Protein AF-A0AAW0FPK8-F1 (afdb_monomer_lite)

Organism: NCBI:txid2478898

Radius of gyration: 40.31 Å; chains: 1; bounding box: 94×62×117 Å

pLDDT: mean 70.52, std 19.62, range [36.19, 96.06]

Secondary structure (DSSP, 8-state):
-TTTTT--HHHHHHHHHHHHHHHHHHHHHHHHTT--SSSPPP--HHHHTTSPPPP--EEE-TTT--EEE-HHHHSPPGGGTGGGS----PPPHHHHHHHHHHHHHHHHHHHHHHHHHHHHHHHTT----------------TT-SS---TT---PPP-SS-PPP---PPPB-SSSTT-B----------------------TT-PPP-S----------------TTEEEEEETTTTEEEEEE-PPP-

Structure (mmCIF, N/CA/C/O backbone):
data_AF-A0AAW0FPK8-F1
#
_entry.id   AF-A0AAW0FPK8-F1
#
loop_
_atom_site.group_PDB
_atom_site.id
_atom_site.type_symbol
_atom_site.label_atom_id
_atom_site.label_alt_id
_atom_site.label_comp_id
_atom_site.label_asym_id
_atom_site.label_entity_id
_atom_site.label_seq_id
_atom_site.pdbx_PDB_ins_code
_atom_site.Cartn_x
_atom_site.Cartn_y
_atom_site.Cartn_z
_atom_site.occupancy
_atom_site.B_iso_or_equiv
_atom_site.auth_seq_id
_atom_site.auth_comp_id
_atom_site.auth_asym_id
_atom_site.auth_atom_id
_atom_site.pdbx_PDB_model_num
ATOM 1 N N . MET A 1 1 ? -8.618 2.271 -8.584 1.00 88.94 1 MET A N 1
ATOM 2 C CA . MET A 1 1 ? -7.368 2.885 -8.083 1.00 88.94 1 MET A CA 1
ATOM 3 C C . MET A 1 1 ? -6.174 2.641 -9.001 1.00 88.94 1 MET A C 1
ATOM 5 O O . MET A 1 1 ? -5.746 3.595 -9.629 1.00 88.94 1 MET A O 1
ATOM 9 N N . CYS A 1 2 ? -5.608 1.427 -9.098 1.00 93.12 2 CYS A N 1
ATOM 10 C CA . CYS A 1 2 ? -4.394 1.219 -9.913 1.00 93.12 2 CYS A CA 1
ATOM 11 C C . CYS A 1 2 ? -4.615 1.519 -11.400 1.00 93.12 2 CYS A C 1
ATOM 13 O O . CYS A 1 2 ? -3.784 2.191 -11.999 1.00 93.12 2 CYS A O 1
ATOM 15 N N . ASP A 1 3 ? -5.760 1.108 -11.950 1.00 94.44 3 ASP A N 1
ATOM 16 C CA . ASP A 1 3 ? -6.119 1.390 -13.346 1.00 94.44 3 ASP A CA 1
ATOM 17 C C . ASP A 1 3 ? -6.356 2.888 -13.595 1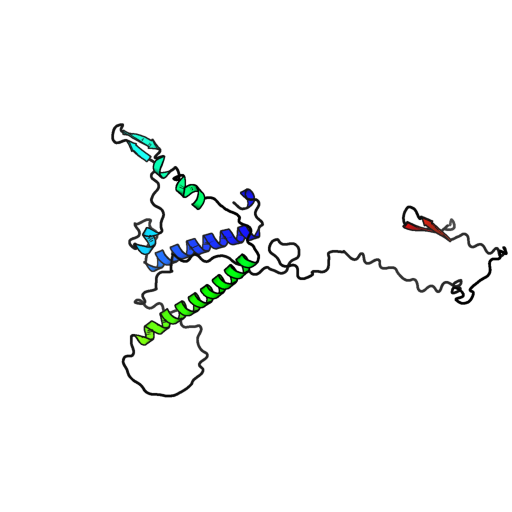.00 94.44 3 ASP A C 1
ATOM 19 O O . ASP A 1 3 ? -5.929 3.424 -14.611 1.00 94.44 3 ASP A O 1
ATOM 23 N N . GLU A 1 4 ? -6.979 3.583 -12.639 1.00 95.75 4 GLU A N 1
ATOM 24 C CA . GLU A 1 4 ? -7.287 5.022 -12.724 1.00 95.75 4 GLU A CA 1
ATOM 25 C C . GLU A 1 4 ? -6.029 5.900 -12.679 1.00 95.75 4 GLU A C 1
ATOM 27 O O . GLU A 1 4 ? -6.014 6.985 -13.249 1.00 95.75 4 GLU A O 1
ATOM 32 N N . MET A 1 5 ? -4.979 5.433 -11.997 1.00 93.69 5 MET A N 1
ATOM 33 C CA . MET A 1 5 ? -3.700 6.136 -11.834 1.00 93.69 5 MET A CA 1
ATOM 34 C C . MET A 1 5 ? -2.587 5.559 -12.730 1.00 93.69 5 MET A C 1
ATOM 36 O O . MET A 1 5 ? -1.430 5.951 -12.588 1.00 93.69 5 MET A O 1
ATOM 40 N N . ASN A 1 6 ? -2.917 4.603 -13.611 1.00 93.94 6 ASN A N 1
ATOM 41 C CA . ASN A 1 6 ? -1.984 3.884 -14.487 1.00 93.94 6 ASN A CA 1
ATOM 42 C C . ASN A 1 6 ? -0.760 3.301 -13.753 1.00 93.94 6 ASN A C 1
ATOM 44 O O . ASN A 1 6 ? 0.374 3.376 -14.231 1.00 93.94 6 ASN A O 1
ATOM 48 N N . LEU A 1 7 ? -0.987 2.715 -12.575 1.00 93.44 7 LEU A N 1
ATOM 49 C CA . LEU A 1 7 ? 0.078 2.152 -11.750 1.00 93.44 7 LEU A CA 1
ATOM 50 C C . LEU A 1 7 ? 0.442 0.722 -12.181 1.00 93.44 7 LEU A C 1
ATOM 52 O O . LEU A 1 7 ? -0.447 -0.064 -12.523 1.00 93.44 7 LEU A O 1
ATOM 56 N N . PRO A 1 8 ? 1.726 0.331 -12.088 1.00 93.31 8 PRO A N 1
ATOM 57 C CA . PRO A 1 8 ? 2.143 -1.050 -12.300 1.00 93.31 8 PRO A CA 1
ATOM 58 C C . PRO A 1 8 ? 1.476 -2.042 -11.333 1.00 93.31 8 PRO A C 1
ATOM 60 O O . PRO A 1 8 ? 1.101 -1.707 -10.206 1.00 93.31 8 PRO A O 1
ATOM 63 N N . GLY A 1 9 ? 1.395 -3.313 -11.741 1.00 90.06 9 GLY A N 1
ATOM 64 C CA . GLY A 1 9 ? 0.741 -4.378 -10.966 1.00 90.06 9 GLY A CA 1
ATOM 65 C C . GLY A 1 9 ? 1.315 -4.604 -9.558 1.00 90.06 9 GLY A C 1
ATOM 66 O O . GLY A 1 9 ? 0.597 -5.075 -8.673 1.00 90.06 9 GLY A O 1
ATOM 67 N N . GLU A 1 10 ? 2.568 -4.208 -9.307 1.00 91.75 10 GLU A N 1
ATOM 68 C CA . GLU A 1 10 ? 3.186 -4.274 -7.976 1.00 91.75 10 GLU A CA 1
ATOM 69 C C . GLU A 1 10 ? 2.374 -3.501 -6.922 1.00 91.75 10 GLU A C 1
ATOM 71 O O . GLU A 1 10 ? 2.131 -4.022 -5.826 1.00 91.75 10 GLU A O 1
ATOM 76 N N . PHE A 1 11 ? 1.846 -2.324 -7.288 1.00 93.75 11 PHE A N 1
ATOM 77 C CA . PHE A 1 11 ? 1.058 -1.463 -6.408 1.00 93.75 11 PHE A CA 1
ATOM 78 C C . PHE A 1 11 ? -0.267 -2.111 -6.025 1.00 93.75 11 PHE A C 1
ATOM 80 O O . PHE A 1 11 ? -0.694 -1.990 -4.882 1.00 93.75 11 PHE A O 1
ATOM 87 N N . THR A 1 12 ? -0.884 -2.873 -6.930 1.00 94.88 12 THR A N 1
ATOM 88 C CA . THR A 1 12 ? -2.137 -3.590 -6.644 1.00 94.88 12 THR A CA 1
ATOM 89 C C . THR A 1 12 ? -1.956 -4.546 -5.473 1.00 94.88 12 THR A C 1
ATOM 91 O O . THR A 1 12 ? -2.730 -4.532 -4.515 1.00 94.88 12 THR A O 1
ATOM 94 N N . THR A 1 13 ? -0.890 -5.348 -5.510 1.00 94.31 13 THR A N 1
ATOM 95 C CA . THR A 1 13 ? -0.607 -6.305 -4.433 1.00 94.31 13 THR A CA 1
ATOM 96 C C . THR A 1 13 ? -0.153 -5.617 -3.147 1.00 94.31 13 THR A C 1
ATOM 98 O O . THR A 1 13 ? -0.441 -6.115 -2.060 1.00 94.31 13 THR A O 1
ATOM 101 N N . ALA A 1 14 ? 0.559 -4.491 -3.243 1.00 93.31 14 ALA A N 1
ATOM 102 C CA . ALA A 1 14 ? 0.994 -3.713 -2.086 1.00 93.31 14 ALA A CA 1
ATOM 103 C C . ALA A 1 14 ? -0.192 -3.055 -1.369 1.00 93.31 14 ALA A C 1
ATOM 105 O O . ALA A 1 14 ? -0.386 -3.288 -0.180 1.00 93.31 14 ALA A O 1
ATOM 106 N N . ILE A 1 15 ? -1.043 -2.335 -2.104 1.00 94.56 15 ILE A N 1
ATOM 107 C CA . ILE A 1 15 ? -2.232 -1.656 -1.572 1.00 94.56 15 ILE A CA 1
ATOM 108 C C . ILE A 1 15 ? -3.196 -2.673 -0.952 1.00 94.56 15 ILE A C 1
ATOM 110 O O . ILE A 1 15 ? -3.641 -2.497 0.182 1.00 94.56 15 ILE A O 1
ATOM 114 N N . ALA A 1 16 ? -3.476 -3.778 -1.652 1.00 95.62 16 ALA A N 1
ATOM 115 C CA . ALA A 1 16 ? -4.351 -4.825 -1.130 1.00 95.62 16 ALA A CA 1
ATOM 116 C C . ALA A 1 16 ? -3.805 -5.452 0.164 1.00 95.62 16 ALA A C 1
ATOM 118 O O . ALA A 1 16 ? -4.579 -5.753 1.074 1.00 95.62 16 ALA A O 1
ATOM 119 N N . HIS A 1 17 ? -2.485 -5.643 0.258 1.00 94.81 17 HIS A N 1
ATOM 120 C CA . HIS A 1 17 ? -1.846 -6.137 1.474 1.00 94.81 17 HIS A CA 1
ATOM 121 C C . HIS A 1 17 ? -1.987 -5.139 2.629 1.00 94.81 17 HIS A C 1
ATOM 123 O O . HIS A 1 17 ? -2.474 -5.524 3.689 1.00 94.81 17 HIS A O 1
ATOM 129 N N . SER A 1 18 ? -1.664 -3.861 2.405 1.00 94.19 18 SER A N 1
ATOM 130 C CA . SER A 1 18 ? -1.757 -2.818 3.434 1.00 94.19 18 SER A CA 1
ATOM 131 C C . SER A 1 18 ? -3.177 -2.644 3.981 1.00 94.19 18 SER A C 1
ATOM 133 O O . SER A 1 18 ? -3.349 -2.516 5.190 1.00 94.19 18 SER A O 1
ATOM 135 N N . ILE A 1 19 ? -4.205 -2.702 3.125 1.00 94.62 19 ILE A N 1
ATOM 136 C CA . ILE A 1 19 ? -5.611 -2.624 3.563 1.00 94.62 19 ILE A CA 1
ATOM 137 C C . ILE A 1 19 ? -5.964 -3.808 4.472 1.00 94.62 19 ILE A C 1
ATOM 139 O O . ILE A 1 19 ? -6.569 -3.628 5.531 1.00 94.62 19 ILE A O 1
ATOM 143 N N . ARG A 1 20 ? -5.585 -5.029 4.073 1.00 95.06 20 ARG A N 1
ATOM 144 C CA . ARG A 1 20 ? -5.874 -6.243 4.852 1.00 95.06 20 ARG A CA 1
ATOM 145 C C . ARG A 1 20 ? -5.147 -6.238 6.190 1.00 95.06 20 ARG A C 1
ATOM 147 O O . ARG A 1 20 ? -5.754 -6.587 7.196 1.00 95.06 20 ARG A O 1
ATOM 154 N N . GLU A 1 21 ? -3.885 -5.822 6.202 1.00 92.94 21 GLU A N 1
ATOM 155 C CA . GLU A 1 21 ? -3.069 -5.752 7.412 1.00 92.94 21 GLU A CA 1
ATOM 156 C C . GLU A 1 21 ? -3.636 -4.742 8.418 1.00 92.94 21 GLU A C 1
ATOM 158 O O . GLU A 1 21 ? -3.864 -5.093 9.577 1.00 92.94 21 GLU A O 1
ATOM 163 N N . GLN A 1 22 ? -3.960 -3.524 7.969 1.00 92.12 22 GLN A N 1
ATOM 164 C CA . GLN A 1 22 ? -4.564 -2.501 8.827 1.00 92.12 22 GLN A CA 1
ATOM 165 C C . GLN A 1 22 ? -5.931 -2.945 9.362 1.00 92.12 22 GLN A C 1
ATOM 167 O O . GLN A 1 22 ? -6.190 -2.844 10.559 1.00 92.12 22 GLN A O 1
ATOM 172 N N . SER A 1 23 ? -6.791 -3.513 8.510 1.00 93.50 23 SER A N 1
ATOM 173 C CA . SER A 1 23 ? -8.089 -4.046 8.944 1.00 93.50 23 SER A CA 1
ATOM 174 C C . SER A 1 23 ? -7.934 -5.169 9.978 1.00 93.50 23 SER A C 1
ATOM 176 O O . SER A 1 23 ? -8.639 -5.194 10.989 1.00 93.50 23 SER A O 1
ATOM 178 N N . GLN A 1 24 ? -6.984 -6.084 9.769 1.00 92.31 24 GLN A N 1
ATOM 179 C CA . GLN A 1 24 ? -6.724 -7.184 10.694 1.00 92.31 24 GLN A CA 1
ATOM 180 C C . GLN A 1 24 ? -6.220 -6.695 12.059 1.00 92.31 24 GLN A C 1
ATOM 182 O O . GLN A 1 24 ? -6.569 -7.290 13.080 1.00 92.31 24 GLN A O 1
ATOM 187 N N . LEU A 1 25 ? -5.444 -5.608 12.094 1.00 90.44 25 LEU A N 1
ATOM 188 C CA . LEU A 1 25 ? -5.000 -4.945 13.324 1.00 90.44 25 LEU A CA 1
ATOM 189 C C . LEU A 1 25 ? -6.192 -4.497 14.183 1.00 90.44 25 LEU A C 1
ATOM 191 O O . LEU A 1 25 ? -6.256 -4.850 15.363 1.00 90.44 25 LEU A O 1
ATOM 195 N N . PHE A 1 26 ? -7.181 -3.830 13.579 1.00 91.38 26 PHE A N 1
ATOM 196 C CA . PHE A 1 26 ? -8.416 -3.434 14.266 1.00 91.38 26 PHE A CA 1
ATOM 197 C C . PHE A 1 26 ? -9.259 -4.638 14.699 1.00 91.38 26 PHE A C 1
ATOM 199 O O . PHE A 1 26 ? -9.710 -4.680 15.843 1.00 91.38 26 PHE A O 1
ATOM 206 N N . HIS A 1 27 ? -9.432 -5.652 13.842 1.00 92.38 27 HIS A N 1
ATOM 207 C CA . HIS A 1 27 ? -10.160 -6.871 14.220 1.00 92.38 27 HIS A CA 1
ATOM 208 C C . HIS A 1 27 ? -9.524 -7.572 15.422 1.00 92.38 27 HIS A C 1
ATOM 210 O O . HIS A 1 27 ? -10.226 -8.002 16.336 1.00 92.38 27 HIS A O 1
ATOM 216 N N . ARG A 1 28 ? -8.190 -7.661 15.450 1.00 90.00 28 ARG A N 1
ATOM 217 C CA . ARG A 1 28 ? -7.458 -8.246 16.573 1.00 90.00 28 ARG A CA 1
ATOM 218 C C . ARG A 1 28 ? -7.611 -7.408 17.840 1.00 90.00 28 ARG A C 1
ATOM 220 O O . ARG A 1 28 ? -7.821 -7.990 18.898 1.00 90.00 28 ARG A O 1
ATOM 227 N N . ALA A 1 29 ? -7.518 -6.081 17.747 1.00 89.75 29 ALA A N 1
ATOM 228 C CA . ALA A 1 29 ? -7.712 -5.194 18.894 1.00 89.75 29 ALA A CA 1
ATOM 229 C C . ALA A 1 29 ? -9.128 -5.330 19.484 1.00 89.75 29 ALA A C 1
ATOM 231 O O . ALA A 1 29 ? -9.270 -5.534 20.687 1.00 89.75 29 ALA A O 1
ATOM 232 N N . LEU A 1 30 ? -10.164 -5.330 18.637 1.00 90.81 30 LEU A N 1
ATOM 233 C CA . LEU A 1 30 ? -11.560 -5.534 19.048 1.00 90.81 30 LEU A CA 1
ATOM 234 C C . LEU A 1 30 ? -11.793 -6.916 19.672 1.00 90.81 30 LEU A C 1
ATOM 236 O O . LEU A 1 30 ? -12.470 -7.042 20.690 1.00 90.81 30 LEU A O 1
ATOM 240 N N . PHE A 1 31 ? -11.196 -7.959 19.099 1.00 90.69 31 PHE A N 1
ATOM 241 C CA . PHE A 1 31 ? -11.289 -9.304 19.658 1.00 90.69 31 PHE A CA 1
ATOM 242 C C . PHE A 1 31 ? -10.620 -9.404 21.039 1.00 90.69 31 PHE A C 1
ATOM 244 O O . PHE A 1 31 ? -11.156 -10.046 21.938 1.00 90.69 31 PHE A O 1
ATOM 251 N N . LEU A 1 32 ? -9.473 -8.743 21.233 1.00 88.06 32 LEU A N 1
ATOM 252 C CA . LEU A 1 32 ? -8.740 -8.758 22.504 1.00 88.06 32 LEU A CA 1
ATOM 253 C C . LEU A 1 32 ? -9.488 -8.060 23.645 1.00 88.06 32 LEU A C 1
ATOM 255 O O . LEU A 1 32 ? -9.377 -8.511 24.783 1.00 88.06 32 LEU A O 1
ATOM 259 N N . ILE A 1 33 ? -10.278 -7.021 23.353 1.00 88.88 33 ILE A N 1
ATOM 260 C CA . ILE A 1 33 ? -11.162 -6.390 24.351 1.00 88.88 33 ILE A CA 1
ATOM 261 C C . ILE A 1 33 ? -12.454 -7.188 24.602 1.00 88.88 33 ILE A C 1
ATOM 263 O O . ILE A 1 33 ? -13.248 -6.809 25.458 1.00 88.88 33 ILE A O 1
ATOM 267 N N . GLY A 1 34 ? -12.683 -8.283 23.867 1.00 88.50 34 GLY A N 1
ATOM 268 C CA . GLY A 1 34 ? -13.885 -9.109 23.990 1.00 88.50 34 GLY A CA 1
ATOM 269 C C . GLY A 1 34 ? -15.123 -8.527 23.304 1.00 88.50 34 GLY A C 1
ATOM 270 O O . GLY A 1 34 ? -16.240 -8.824 23.723 1.00 88.50 34 GLY A O 1
ATOM 271 N N . TYR A 1 35 ? -14.949 -7.699 22.269 1.00 91.81 35 TYR A N 1
ATOM 272 C CA . TYR A 1 35 ? -16.069 -7.163 21.495 1.00 91.81 35 TYR A CA 1
ATOM 273 C C . TYR A 1 35 ? -16.817 -8.286 20.755 1.00 91.81 35 TYR A C 1
ATOM 275 O O . TYR A 1 35 ? -16.202 -9.129 20.101 1.00 91.81 35 TYR A O 1
ATOM 283 N N . SER A 1 36 ? -18.149 -8.290 20.845 1.00 91.88 36 SER A N 1
ATOM 284 C CA . SER A 1 36 ? -19.044 -9.336 20.323 1.00 91.88 36 SER A CA 1
ATOM 285 C C . SER A 1 36 ? -19.346 -9.227 18.825 1.00 91.88 36 SER A C 1
ATOM 287 O O . SER A 1 36 ? -19.956 -10.141 18.275 1.00 91.88 36 SER A O 1
ATOM 289 N N . PHE A 1 37 ? -18.922 -8.147 18.156 1.00 92.69 37 PHE A N 1
ATOM 290 C CA . PHE A 1 37 ? -19.221 -7.873 16.739 1.00 92.69 37 PHE A CA 1
ATOM 291 C C . PHE A 1 37 ? -20.725 -7.803 16.416 1.00 92.69 37 PHE A C 1
ATOM 293 O O . PHE A 1 37 ? -21.151 -8.112 15.307 1.00 92.69 37 PHE A O 1
ATOM 300 N N . ASP A 1 38 ? -21.528 -7.358 17.380 1.00 93.69 38 ASP A N 1
ATOM 301 C CA . ASP A 1 38 ? -22.985 -7.189 17.279 1.00 93.69 38 ASP A CA 1
ATOM 302 C C . ASP A 1 38 ? -23.424 -5.775 16.856 1.00 93.69 38 ASP A C 1
ATOM 304 O O . ASP A 1 38 ? -24.615 -5.513 16.695 1.00 93.69 38 ASP A O 1
ATOM 308 N N . GLY A 1 39 ? -22.470 -4.858 16.675 1.00 89.75 39 GLY A N 1
ATOM 309 C CA . GLY A 1 39 ? -22.740 -3.452 16.373 1.00 89.75 39 GLY A CA 1
ATOM 310 C C . GLY A 1 39 ? -22.962 -2.580 17.613 1.00 89.75 39 GLY A C 1
ATOM 311 O O . GLY A 1 39 ? -23.287 -1.402 17.472 1.00 89.75 39 GLY A O 1
ATOM 312 N N . SE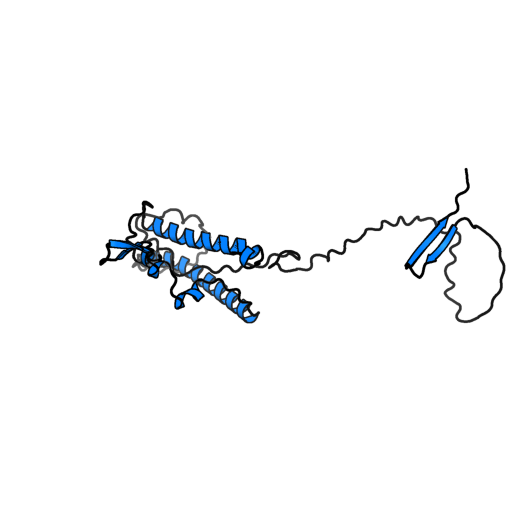R A 1 40 ? -22.767 -3.117 18.822 1.00 90.94 40 SER A N 1
ATOM 313 C CA . SER A 1 40 ? -22.776 -2.333 20.061 1.00 90.94 40 SER A CA 1
ATOM 314 C C . SER A 1 40 ? -21.657 -1.285 20.089 1.00 90.94 40 SER A C 1
ATOM 316 O O . SER A 1 40 ? -20.678 -1.348 19.339 1.00 90.94 40 SER A O 1
ATOM 318 N N . LEU A 1 41 ? -21.797 -0.292 20.968 1.00 89.19 41 LEU A N 1
ATOM 319 C CA . LEU A 1 41 ? -20.798 0.762 21.121 1.00 89.19 41 LEU A CA 1
ATOM 320 C C . LEU A 1 41 ? -19.481 0.195 21.668 1.00 89.19 41 LEU A C 1
ATOM 322 O O . LEU A 1 41 ? -19.454 -0.592 22.614 1.00 89.19 41 LEU A O 1
ATOM 326 N N . ILE A 1 42 ? -18.368 0.643 21.092 1.00 90.25 42 ILE A N 1
ATOM 327 C CA . ILE A 1 42 ? -17.027 0.288 21.566 1.00 90.25 42 ILE A CA 1
ATOM 328 C C . ILE A 1 42 ? -16.741 1.089 22.835 1.00 90.25 42 ILE A C 1
ATOM 330 O O . ILE A 1 42 ? -16.779 2.316 22.801 1.00 90.25 42 ILE A O 1
ATOM 334 N N . HIS A 1 43 ? -16.447 0.409 23.943 1.00 87.12 43 HIS A N 1
ATOM 335 C CA . HIS A 1 43 ? -16.218 1.028 25.257 1.00 87.12 43 HIS A CA 1
ATOM 336 C C . HIS A 1 43 ? -14.774 1.508 25.462 1.00 87.12 43 HIS A C 1
ATOM 338 O O . HIS A 1 43 ? -14.555 2.432 26.235 1.00 87.12 43 HIS A O 1
ATOM 344 N N . GLU A 1 44 ? -13.815 0.935 24.734 1.00 88.25 44 GLU A N 1
ATOM 345 C CA . GLU A 1 44 ? -12.403 1.308 24.826 1.00 88.25 44 GLU A CA 1
ATOM 346 C C . GLU A 1 44 ? -12.108 2.594 24.038 1.00 88.25 44 GLU A C 1
ATOM 348 O O . GLU A 1 44 ? -12.328 2.662 22.821 1.00 88.25 44 GLU A O 1
ATOM 353 N N . ASP A 1 45 ? -11.594 3.612 24.727 1.00 86.94 45 ASP A N 1
ATOM 354 C CA . ASP A 1 45 ? -11.366 4.947 24.161 1.00 86.94 45 ASP A CA 1
ATOM 355 C C . ASP A 1 45 ? -10.197 4.952 23.161 1.00 86.94 45 ASP A C 1
ATOM 357 O O . ASP A 1 45 ? -10.242 5.657 22.145 1.00 86.94 45 ASP A O 1
ATOM 361 N N . GLU A 1 46 ? -9.181 4.115 23.392 1.00 85.94 46 GLU A N 1
ATOM 362 C CA . GLU A 1 46 ? -7.999 3.983 22.525 1.00 85.94 46 GLU A CA 1
ATOM 363 C C . GLU A 1 46 ? -8.351 3.505 21.107 1.00 85.94 46 GLU A C 1
ATOM 365 O O . GLU A 1 46 ? -7.713 3.907 20.130 1.00 85.94 46 GLU A O 1
ATOM 370 N N . ILE A 1 47 ? -9.390 2.671 20.985 1.00 88.88 47 ILE A N 1
ATOM 371 C CA . ILE A 1 47 ? -9.892 2.172 19.699 1.00 88.88 47 ILE A CA 1
ATOM 372 C C . ILE A 1 47 ? -10.924 3.148 19.128 1.00 88.88 47 ILE A C 1
ATOM 374 O O . ILE A 1 47 ? -10.855 3.495 17.948 1.00 88.88 47 ILE A O 1
ATOM 378 N N . ARG A 1 48 ? -11.863 3.630 19.957 1.00 90.56 48 ARG A N 1
ATOM 379 C CA . ARG A 1 48 ? -12.951 4.517 19.512 1.00 90.56 48 ARG A CA 1
ATOM 380 C C . ARG A 1 48 ? -12.431 5.828 18.926 1.00 90.56 48 ARG A C 1
ATOM 382 O O . ARG A 1 48 ? -12.955 6.282 17.916 1.00 90.56 48 ARG A O 1
ATOM 389 N N . SER A 1 49 ? -11.391 6.410 19.522 1.00 90.50 49 SER A N 1
ATOM 390 C CA . SER A 1 49 ? -10.777 7.665 19.058 1.00 90.50 49 SER A CA 1
ATOM 391 C C . SER A 1 49 ? -10.145 7.577 17.663 1.00 90.50 49 SER A C 1
ATOM 393 O O . SER A 1 49 ? -9.945 8.606 17.022 1.00 90.50 49 SER A O 1
ATOM 395 N N . ARG A 1 50 ? -9.855 6.363 17.174 1.00 90.31 50 ARG A N 1
ATOM 396 C CA . ARG A 1 50 ? -9.286 6.111 15.838 1.00 90.31 50 ARG A CA 1
ATOM 397 C C . ARG A 1 50 ? -10.331 5.746 14.788 1.00 90.31 50 ARG A C 1
ATOM 399 O O . ARG A 1 50 ? -9.984 5.585 13.620 1.00 90.31 50 ARG A O 1
ATOM 406 N N . LEU A 1 51 ? -11.593 5.598 15.185 1.00 91.00 51 LEU A N 1
ATOM 407 C CA . LEU A 1 51 ? -12.692 5.387 14.255 1.00 91.00 51 LEU A CA 1
ATOM 408 C C . LEU A 1 51 ? -13.217 6.725 13.746 1.00 91.00 51 LEU A C 1
ATOM 410 O O . LEU A 1 51 ? -13.244 7.725 14.462 1.00 91.00 51 LEU A O 1
ATOM 414 N N . LEU A 1 52 ? -13.649 6.733 12.488 1.00 89.25 52 LEU A N 1
ATOM 415 C CA . LEU A 1 52 ? -14.232 7.923 11.890 1.00 89.25 52 LEU A CA 1
ATOM 416 C C . LEU A 1 52 ? -15.587 8.242 12.551 1.00 89.25 52 LEU A C 1
ATOM 418 O O . LEU A 1 52 ? -16.345 7.320 12.868 1.00 89.25 52 LEU A O 1
ATOM 422 N N . PRO A 1 53 ? -15.922 9.530 12.742 1.00 86.50 53 PRO A N 1
ATOM 423 C CA . PRO A 1 53 ? -17.242 9.934 13.214 1.00 86.50 53 PRO A CA 1
ATOM 424 C C . PRO A 1 53 ? -18.362 9.430 12.294 1.00 86.50 53 PRO A C 1
ATOM 426 O O . PRO A 1 53 ? -18.171 9.282 11.087 1.00 86.50 53 PRO A O 1
ATOM 429 N N . SER A 1 54 ? -19.557 9.218 12.855 1.00 83.19 54 SER A N 1
ATOM 430 C CA . SER A 1 54 ? -20.733 8.834 12.066 1.00 83.19 54 SER A CA 1
ATOM 431 C C . SER A 1 54 ? -21.080 9.913 11.043 1.00 83.19 54 SER A C 1
ATOM 433 O O . SER A 1 54 ? -21.238 11.082 11.399 1.00 83.19 54 SER A O 1
ATOM 435 N N . LEU A 1 55 ? -21.293 9.499 9.794 1.00 83.62 55 LEU A N 1
ATOM 436 C CA . LEU A 1 55 ? -21.895 10.350 8.773 1.00 83.62 55 LEU A CA 1
ATOM 437 C C . LEU A 1 55 ? -23.378 10.538 9.105 1.00 83.62 55 LEU A C 1
ATOM 439 O O . LEU A 1 55 ? -24.075 9.575 9.435 1.00 83.62 55 LEU A O 1
ATOM 443 N N . ARG A 1 56 ? -23.860 11.776 9.054 1.00 77.31 56 ARG A N 1
ATOM 444 C CA . ARG A 1 56 ? -25.281 12.098 9.183 1.00 77.31 56 ARG A CA 1
ATOM 445 C C . ARG A 1 56 ? -25.782 12.358 7.773 1.00 77.31 56 ARG A C 1
ATOM 447 O O . ARG A 1 56 ? -25.329 13.284 7.131 1.00 77.31 56 ARG A O 1
ATOM 454 N N . LEU A 1 57 ? -26.664 11.512 7.256 1.00 66.75 57 LEU A N 1
ATOM 455 C CA . LEU A 1 57 ? -27.185 11.692 5.894 1.00 66.75 57 LEU A CA 1
ATOM 456 C C . LEU A 1 57 ? -28.383 12.645 5.868 1.00 66.75 57 LEU A C 1
ATOM 458 O O . LEU A 1 57 ? -28.639 13.298 4.865 1.00 66.75 57 LEU A O 1
ATOM 462 N N . LEU A 1 58 ? -29.092 12.747 6.992 1.00 66.50 58 LEU A N 1
ATOM 463 C CA . LEU A 1 58 ? -30.313 13.521 7.131 1.00 66.50 58 LEU A CA 1
ATOM 464 C C . LEU A 1 58 ? -30.170 14.470 8.315 1.00 66.50 58 LEU A C 1
ATOM 466 O O . LEU A 1 58 ? -29.965 14.028 9.449 1.00 66.50 58 LEU A O 1
ATOM 470 N N . SER A 1 59 ? -30.317 15.766 8.058 1.00 63.62 59 SER A N 1
ATOM 471 C CA . SER A 1 59 ? -30.549 16.746 9.113 1.00 63.62 59 SER A CA 1
ATOM 472 C C . SER A 1 59 ? -32.046 17.049 9.163 1.00 63.62 59 SER A C 1
ATOM 474 O O . SER A 1 59 ? -32.680 17.320 8.141 1.00 63.62 59 SER A O 1
ATOM 476 N N . GLN A 1 60 ? -32.645 16.937 10.350 1.00 62.59 60 GLN A N 1
ATOM 477 C CA . GLN A 1 60 ? -33.967 17.509 10.574 1.00 62.59 60 GLN A CA 1
ATOM 478 C C . GLN A 1 60 ? -33.771 19.005 10.747 1.00 62.59 60 GLN A C 1
ATOM 480 O O . GLN A 1 60 ? -33.202 19.444 11.749 1.00 62.59 60 GLN A O 1
ATOM 485 N N . ASP A 1 61 ? -34.243 19.780 9.777 1.00 61.19 61 ASP A N 1
ATOM 486 C CA . ASP A 1 61 ? -34.367 21.210 9.978 1.00 61.19 61 ASP A CA 1
ATOM 487 C C . ASP A 1 61 ? -35.431 21.443 11.062 1.00 61.19 61 ASP A C 1
ATOM 489 O O . ASP A 1 61 ? -36.631 21.253 10.839 1.00 61.19 61 ASP A O 1
ATOM 493 N N . GLN A 1 62 ? -34.970 21.804 12.262 1.00 60.00 62 GLN A N 1
ATOM 494 C CA . GLN A 1 62 ? -35.782 21.997 13.472 1.00 60.00 62 GLN A CA 1
ATOM 495 C C . GLN A 1 62 ? -36.918 23.014 13.262 1.00 60.00 62 GLN A C 1
ATOM 497 O O . GLN A 1 62 ? -37.865 23.051 14.043 1.00 60.00 62 GLN A O 1
ATOM 502 N N . GLN A 1 63 ? -36.836 23.838 12.213 1.00 63.03 63 GLN A N 1
ATOM 503 C CA . GLN A 1 63 ? -37.787 24.908 11.915 1.00 63.03 63 GLN A CA 1
ATOM 504 C C . GLN A 1 63 ? -38.800 24.542 10.820 1.00 63.03 63 GLN A C 1
ATOM 506 O O . GLN A 1 63 ? -39.894 25.102 10.812 1.00 63.03 63 GLN A O 1
ATOM 511 N N . SER A 1 64 ? -38.484 23.606 9.917 1.00 64.38 64 SER A N 1
ATOM 512 C CA . SER A 1 64 ? -39.346 23.280 8.766 1.00 64.38 64 SER A CA 1
ATOM 513 C C . SER A 1 64 ? -39.800 21.821 8.695 1.00 64.38 64 SER A C 1
ATOM 515 O O . SER A 1 64 ? -40.634 21.488 7.851 1.00 64.38 64 SER A O 1
ATOM 517 N N . GLY A 1 65 ? -39.281 20.937 9.559 1.00 65.25 65 GLY A N 1
ATOM 518 C CA . GLY A 1 65 ? -39.644 19.514 9.594 1.00 65.25 65 GLY A CA 1
ATOM 519 C C . GLY A 1 65 ? -39.293 18.745 8.315 1.00 65.25 65 GLY A C 1
ATOM 520 O O . GLY A 1 65 ? -39.633 17.568 8.188 1.00 65.25 65 GLY A O 1
ATOM 521 N N . LYS A 1 66 ? -38.621 19.394 7.357 1.00 62.66 66 LYS A N 1
ATOM 522 C CA . LYS A 1 66 ? -38.156 18.771 6.126 1.00 62.66 66 LYS A CA 1
ATOM 523 C C . LYS A 1 66 ? -36.859 18.028 6.400 1.00 62.66 66 LYS A C 1
ATOM 525 O O . LYS A 1 66 ? -35.942 18.539 7.039 1.00 62.66 66 LYS A O 1
ATOM 530 N N . VAL A 1 67 ? -36.811 16.807 5.890 1.00 65.69 67 VAL A N 1
ATOM 531 C CA . VAL A 1 67 ? -35.592 16.016 5.795 1.00 65.69 67 VAL A CA 1
ATOM 532 C C . VAL A 1 67 ? -34.740 16.660 4.705 1.00 65.69 67 VAL A C 1
ATOM 534 O O . VAL A 1 67 ? -35.132 16.644 3.539 1.00 65.69 67 VAL A O 1
ATOM 537 N N . VAL A 1 68 ? -33.631 17.284 5.096 1.00 66.12 68 VAL A N 1
ATOM 538 C CA . VAL A 1 68 ? -32.679 17.903 4.167 1.00 66.12 68 VAL A CA 1
ATOM 539 C C . VAL A 1 68 ? -31.375 17.117 4.223 1.00 66.12 68 VAL A C 1
ATOM 541 O O . VAL A 1 68 ? -30.924 16.735 5.311 1.00 66.12 68 VAL A O 1
ATOM 544 N N . ASP A 1 69 ? -30.786 16.878 3.051 1.00 64.88 69 ASP A N 1
ATOM 545 C CA . ASP A 1 69 ? -29.473 16.250 2.926 1.00 64.88 69 ASP A CA 1
ATOM 546 C C . ASP A 1 69 ? -28.447 17.029 3.757 1.00 64.88 69 ASP A C 1
ATOM 548 O O . ASP A 1 69 ? -28.288 18.246 3.615 1.00 64.88 69 ASP A O 1
ATOM 552 N N . ASP A 1 70 ? -27.754 16.334 4.658 1.00 68.62 70 ASP A N 1
ATOM 553 C CA . ASP A 1 70 ? -26.710 16.950 5.471 1.00 68.62 70 ASP A CA 1
ATOM 554 C C . ASP A 1 70 ? -25.401 17.023 4.671 1.00 68.62 70 ASP A C 1
ATOM 556 O O . ASP A 1 70 ? -24.508 16.167 4.733 1.00 68.62 70 ASP A O 1
ATOM 560 N N . PHE A 1 71 ? -25.305 18.097 3.888 1.00 69.44 71 PHE A N 1
ATOM 561 C CA . PHE A 1 71 ? -24.116 18.442 3.116 1.00 69.44 71 PHE A CA 1
ATOM 562 C C . PHE A 1 71 ? -22.877 18.658 3.995 1.00 69.44 71 PHE A C 1
ATOM 564 O O . PHE A 1 71 ? -21.765 18.539 3.487 1.00 69.44 71 PHE A O 1
ATOM 571 N N . VAL A 1 72 ? -23.034 18.946 5.294 1.00 70.88 72 VAL A N 1
ATOM 572 C CA . VAL A 1 72 ? -21.911 19.267 6.189 1.00 70.88 72 VAL A CA 1
ATOM 573 C C . VAL A 1 72 ? -21.085 18.028 6.513 1.00 70.88 72 VAL A C 1
ATOM 575 O O . VAL A 1 72 ? -19.861 18.116 6.575 1.00 70.88 72 VAL A O 1
ATOM 578 N N . SER A 1 73 ? -21.728 16.874 6.713 1.00 72.81 73 SER A N 1
ATOM 579 C CA . SER A 1 73 ? -21.001 15.622 6.957 1.00 72.81 73 SER A CA 1
ATOM 580 C C . SER A 1 73 ? -20.680 14.855 5.671 1.00 72.81 73 SER A C 1
ATOM 582 O O . SER A 1 73 ? -19.694 14.119 5.624 1.00 72.81 73 SER A O 1
ATOM 584 N N . THR A 1 74 ? -21.473 15.061 4.616 1.00 82.50 74 THR A N 1
ATOM 585 C CA . THR A 1 74 ? -21.286 14.391 3.321 1.00 82.50 74 THR A CA 1
ATOM 586 C C . THR A 1 74 ? -20.147 15.010 2.511 1.00 82.50 74 THR A C 1
ATOM 588 O O . THR A 1 74 ? -19.354 14.288 1.903 1.00 82.50 74 THR A O 1
ATOM 591 N N . LEU A 1 75 ? -20.037 16.343 2.490 1.00 86.25 75 LEU A N 1
ATOM 592 C CA . LEU A 1 75 ? -18.957 17.026 1.786 1.00 86.25 75 LEU A CA 1
ATOM 593 C C . LEU A 1 75 ? -17.722 17.119 2.675 1.00 86.25 75 LEU A C 1
ATOM 595 O O . LEU A 1 75 ? -17.763 17.575 3.817 1.00 86.25 75 LEU A O 1
ATOM 599 N N . ARG A 1 76 ? -16.582 16.715 2.122 1.00 87.38 76 ARG A N 1
ATOM 600 C CA . ARG A 1 76 ? -15.301 16.833 2.812 1.00 87.38 76 ARG A CA 1
ATOM 601 C C . ARG A 1 76 ? -14.913 18.305 2.926 1.00 87.38 76 ARG A C 1
ATOM 603 O O . ARG A 1 76 ? -14.975 19.042 1.945 1.00 87.38 76 ARG A O 1
ATOM 610 N N . ASN A 1 77 ? -14.450 18.713 4.108 1.00 88.12 77 ASN A N 1
ATOM 611 C CA . ASN A 1 77 ? -13.858 20.035 4.298 1.00 88.12 77 ASN A CA 1
ATOM 612 C C . ASN A 1 77 ? -12.708 20.238 3.285 1.00 88.12 77 ASN A C 1
ATOM 614 O O . ASN A 1 77 ? -11.824 19.375 3.238 1.00 88.12 77 ASN A O 1
ATOM 618 N N . PRO A 1 78 ? -12.684 21.344 2.512 1.00 89.88 78 PRO A N 1
ATOM 619 C CA . PRO A 1 78 ? -11.624 21.637 1.547 1.00 89.88 78 PRO A CA 1
ATOM 620 C C . PRO A 1 78 ? -10.203 21.496 2.107 1.00 89.88 78 PRO A C 1
ATOM 622 O O . PRO A 1 78 ? -9.324 21.003 1.406 1.00 89.88 78 PRO A O 1
ATOM 625 N N . SER A 1 79 ? -9.987 21.836 3.381 1.00 92.94 79 SER A N 1
ATOM 626 C CA . SER A 1 79 ? -8.684 21.698 4.047 1.00 92.94 79 SER A CA 1
ATOM 627 C C . SER A 1 79 ? -8.218 20.247 4.185 1.00 92.94 79 SER A C 1
ATOM 629 O O . SER A 1 79 ? -7.020 19.999 4.197 1.00 92.94 79 SER A O 1
ATOM 631 N N . ASN A 1 80 ? -9.151 19.293 4.247 1.00 90.25 80 ASN A N 1
ATOM 632 C CA . ASN A 1 80 ? -8.862 17.866 4.414 1.00 90.25 80 ASN A CA 1
ATOM 633 C C . ASN A 1 80 ? -8.859 17.119 3.074 1.00 90.25 80 ASN A C 1
ATOM 635 O O . ASN A 1 80 ? -8.547 15.936 3.036 1.00 90.25 80 ASN A O 1
ATOM 639 N N . VAL A 1 81 ? -9.255 17.748 1.965 1.00 92.25 81 VAL A N 1
ATOM 640 C CA . VAL A 1 81 ? -9.186 17.125 0.634 1.00 92.25 81 VAL A CA 1
ATOM 641 C C . VAL A 1 81 ? -7.773 16.627 0.277 1.00 92.25 81 VAL A C 1
ATOM 643 O O . VAL A 1 81 ? -7.688 15.485 -0.181 1.00 92.25 81 VAL A O 1
ATOM 646 N N . PRO A 1 82 ? -6.670 17.379 0.509 1.00 93.12 82 PRO A N 1
ATOM 647 C CA . PRO A 1 82 ? -5.327 16.900 0.165 1.00 93.12 82 PRO A CA 1
ATOM 648 C C . PRO A 1 82 ? -4.879 15.665 0.962 1.00 93.12 82 PRO A C 1
ATOM 650 O O . PRO A 1 82 ? -4.066 14.894 0.465 1.00 93.12 82 PRO A O 1
ATOM 653 N N . ASP A 1 83 ? -5.433 15.420 2.150 1.00 91.62 83 ASP A N 1
ATOM 654 C CA . ASP A 1 83 ? -5.076 14.240 2.953 1.00 91.62 83 ASP A CA 1
ATOM 655 C C . ASP A 1 83 ? -5.749 12.953 2.445 1.00 91.62 83 ASP A C 1
ATOM 657 O O . ASP A 1 83 ? -5.325 11.845 2.767 1.00 91.62 83 ASP A O 1
ATOM 661 N N . PHE A 1 84 ? -6.815 13.086 1.648 1.00 92.62 84 PHE A N 1
ATOM 662 C CA . PHE A 1 84 ? -7.612 11.970 1.128 1.00 92.62 84 PHE A CA 1
ATOM 663 C C . PHE A 1 84 ? -7.542 11.858 -0.399 1.00 92.62 84 PHE A C 1
ATOM 665 O O . PHE A 1 84 ? -8.361 11.166 -1.005 1.00 92.62 84 PHE A O 1
ATOM 672 N N . THR A 1 85 ? -6.563 12.519 -1.021 1.00 93.62 85 THR A N 1
ATOM 673 C CA . THR A 1 85 ? -6.247 12.351 -2.440 1.00 93.62 85 THR A CA 1
ATOM 674 C C . THR A 1 85 ? -4.994 11.486 -2.594 1.00 93.62 85 THR A C 1
ATOM 676 O O . THR A 1 85 ? -4.012 11.699 -1.879 1.00 93.62 85 THR A O 1
ATOM 679 N N . PRO A 1 86 ? -4.976 10.502 -3.509 1.00 94.50 86 PRO A N 1
ATOM 680 C CA . PRO A 1 86 ? -3.762 9.745 -3.781 1.00 94.50 86 PRO A CA 1
ATOM 681 C C . PRO A 1 86 ? -2.688 10.656 -4.390 1.00 94.50 86 PRO A C 1
ATOM 683 O O . PRO A 1 86 ? -2.987 11.537 -5.195 1.00 94.50 86 PRO A O 1
ATOM 686 N N . SER A 1 87 ? -1.429 10.416 -4.026 1.00 92.50 87 SER A N 1
ATOM 687 C CA . SER A 1 87 ? -0.270 11.131 -4.561 1.00 92.50 87 SER A CA 1
ATOM 688 C C . SER A 1 87 ? 0.845 10.148 -4.898 1.00 92.50 87 SER A C 1
ATOM 690 O O . SER A 1 87 ? 1.092 9.198 -4.151 1.00 92.50 87 SER A O 1
ATOM 692 N N . LEU A 1 88 ? 1.512 10.378 -6.029 1.00 92.69 88 LEU A N 1
ATOM 693 C CA . LEU A 1 88 ? 2.662 9.604 -6.478 1.00 92.69 88 LEU A CA 1
ATOM 694 C C . LEU A 1 88 ? 3.873 10.532 -6.545 1.00 92.69 88 LEU A C 1
ATOM 696 O O . LEU A 1 88 ? 3.950 11.410 -7.403 1.00 92.69 88 LEU A O 1
ATOM 700 N N . VAL A 1 89 ? 4.820 10.329 -5.633 1.00 93.06 89 VAL A N 1
ATOM 701 C CA . VAL A 1 89 ? 6.043 11.131 -5.546 1.00 93.06 89 VAL A CA 1
ATOM 702 C C . VAL A 1 89 ? 7.229 10.262 -5.930 1.00 93.06 89 VAL A C 1
ATOM 704 O O . VAL A 1 89 ? 7.451 9.200 -5.348 1.00 93.06 89 VAL A O 1
ATOM 707 N N . LYS A 1 90 ? 8.010 10.723 -6.909 1.00 92.75 90 LYS A N 1
ATOM 708 C CA . LYS A 1 90 ? 9.281 10.092 -7.257 1.00 92.75 90 LYS A CA 1
ATOM 709 C C . LYS A 1 90 ? 10.327 10.488 -6.223 1.00 92.75 90 LYS A C 1
ATOM 711 O O . LYS A 1 90 ? 10.604 11.671 -6.051 1.00 92.75 90 LYS A O 1
ATOM 716 N N . LEU A 1 91 ? 10.914 9.491 -5.580 1.00 93.50 91 LEU A N 1
ATOM 717 C CA . LEU A 1 91 ? 11.974 9.691 -4.601 1.00 93.50 91 LEU A CA 1
ATOM 718 C C . LEU A 1 91 ? 13.345 9.725 -5.278 1.00 93.50 91 LEU A C 1
ATOM 720 O O . LEU A 1 91 ? 13.587 9.057 -6.287 1.00 93.50 91 LEU A O 1
ATOM 724 N N . THR A 1 92 ? 14.249 10.508 -4.705 1.00 96.06 92 THR A N 1
ATOM 725 C CA . THR A 1 92 ? 15.673 10.501 -5.042 1.00 96.06 92 THR A CA 1
ATOM 726 C C . THR A 1 92 ? 16.378 9.321 -4.375 1.00 96.06 92 THR A C 1
ATOM 728 O O . THR A 1 92 ? 15.926 8.802 -3.354 1.00 96.06 92 THR A O 1
ATOM 731 N N . GLN A 1 93 ? 17.536 8.928 -4.910 1.00 93.31 93 GLN A N 1
ATOM 732 C CA . GLN A 1 93 ? 18.339 7.834 -4.351 1.00 93.31 93 GLN A CA 1
ATOM 733 C C . GLN A 1 93 ? 18.659 8.040 -2.859 1.00 93.31 93 GLN A C 1
ATOM 735 O O . GLN A 1 93 ? 18.537 7.123 -2.054 1.00 93.31 93 GLN A O 1
ATOM 740 N N . LEU A 1 94 ? 18.994 9.273 -2.469 1.00 95.12 94 LEU A N 1
ATOM 741 C CA . LEU A 1 94 ? 19.317 9.613 -1.084 1.00 95.12 94 LEU A CA 1
ATOM 742 C C . LEU A 1 94 ? 18.112 9.463 -0.139 1.00 95.12 94 LEU A C 1
ATOM 744 O O . LEU A 1 94 ? 18.277 9.115 1.028 1.00 95.12 94 LEU A O 1
ATOM 748 N N . GLU A 1 95 ? 16.901 9.753 -0.615 1.00 95.00 95 GLU A N 1
ATOM 749 C CA . GLU A 1 95 ? 15.672 9.577 0.165 1.00 95.00 95 GLU A CA 1
ATOM 750 C C . GLU A 1 95 ? 15.324 8.100 0.334 1.00 95.00 95 GLU A C 1
ATOM 752 O O . GLU A 1 95 ? 14.951 7.694 1.433 1.00 95.00 95 GLU A O 1
ATOM 757 N N . VAL A 1 96 ? 15.511 7.294 -0.715 1.00 92.44 96 VAL A N 1
ATOM 758 C CA . VAL A 1 96 ? 15.340 5.836 -0.646 1.00 92.44 96 VAL A CA 1
ATOM 759 C C . VAL A 1 96 ? 16.289 5.238 0.394 1.00 92.44 96 VAL A C 1
ATOM 761 O O . VAL A 1 96 ? 15.834 4.560 1.311 1.00 92.44 96 VAL A O 1
ATOM 764 N N . GLU A 1 97 ? 17.580 5.572 0.344 1.00 93.44 97 GLU A N 1
ATOM 765 C CA . GLU A 1 97 ? 18.571 5.076 1.313 1.00 93.44 97 GLU A CA 1
ATOM 766 C C . GLU A 1 97 ? 18.278 5.510 2.757 1.00 93.44 97 GLU A C 1
ATOM 768 O O . GLU A 1 97 ? 18.579 4.789 3.713 1.00 93.44 97 GLU A O 1
ATOM 773 N N . ARG A 1 98 ? 17.711 6.707 2.946 1.00 94.00 98 ARG A N 1
ATOM 774 C CA . ARG A 1 98 ? 17.262 7.170 4.267 1.00 94.00 98 ARG A CA 1
ATOM 775 C C . ARG A 1 98 ? 16.082 6.347 4.767 1.00 94.00 98 ARG A C 1
ATOM 777 O O . ARG A 1 98 ? 16.124 5.875 5.899 1.00 94.00 98 ARG A O 1
ATOM 784 N N . LEU A 1 99 ? 15.076 6.131 3.920 1.00 91.94 99 LEU A N 1
ATOM 785 C CA . LEU A 1 99 ? 13.905 5.324 4.259 1.00 91.94 99 LEU A CA 1
ATOM 786 C C . LEU A 1 99 ? 14.287 3.882 4.596 1.00 91.94 99 LEU A C 1
ATOM 788 O O . LEU A 1 99 ? 13.787 3.343 5.579 1.00 91.94 99 LEU A O 1
ATOM 792 N N . GLU A 1 100 ? 15.199 3.274 3.840 1.00 90.56 100 GLU A N 1
ATOM 793 C CA . GLU A 1 100 ? 15.708 1.932 4.136 1.00 90.56 100 GLU A CA 1
ATOM 794 C C . GLU A 1 100 ? 16.341 1.856 5.530 1.00 90.56 100 GLU A C 1
ATOM 796 O O . GLU A 1 100 ? 16.022 0.956 6.312 1.00 90.56 100 GLU A O 1
ATOM 801 N N . LYS A 1 101 ? 17.189 2.832 5.879 1.00 92.56 101 LYS A N 1
ATOM 802 C CA . LYS A 1 101 ? 17.831 2.906 7.202 1.00 92.56 101 LYS A CA 1
ATOM 803 C C . LYS A 1 101 ? 16.821 3.112 8.328 1.00 92.56 101 LYS A C 1
ATOM 805 O O . LYS A 1 101 ? 16.972 2.509 9.393 1.00 92.56 101 LYS A O 1
ATOM 810 N N . ASP A 1 102 ? 15.804 3.938 8.107 1.00 90.69 102 ASP A N 1
ATOM 811 C CA . ASP A 1 102 ? 14.750 4.184 9.093 1.00 90.69 102 ASP A CA 1
ATOM 812 C C . ASP A 1 102 ? 13.900 2.926 9.316 1.00 90.69 102 ASP A C 1
ATOM 814 O O . ASP A 1 102 ? 13.696 2.517 10.460 1.00 90.69 102 ASP A O 1
ATOM 818 N N . ILE A 1 103 ? 13.513 2.231 8.241 1.00 88.06 103 ILE A N 1
ATOM 819 C CA . ILE A 1 103 ? 12.784 0.956 8.316 1.00 88.06 103 ILE A CA 1
ATOM 820 C C . ILE A 1 103 ? 13.621 -0.108 9.038 1.00 88.06 103 ILE A C 1
ATOM 822 O O . ILE A 1 103 ? 13.111 -0.835 9.895 1.00 88.06 103 ILE A O 1
ATOM 826 N N . GLU A 1 104 ? 14.918 -0.202 8.738 1.00 87.94 104 GLU A N 1
ATOM 827 C CA . GLU A 1 104 ? 15.813 -1.139 9.417 1.00 87.94 104 GLU A CA 1
ATOM 828 C C . GLU A 1 104 ? 15.919 -0.824 10.919 1.00 87.94 104 GLU A C 1
ATOM 830 O O . GLU A 1 104 ? 15.845 -1.721 11.771 1.00 87.94 104 GLU A O 1
ATOM 835 N N . ARG A 1 105 ? 16.066 0.459 11.264 1.00 88.50 105 ARG A N 1
ATOM 836 C CA . ARG A 1 105 ? 16.121 0.935 12.649 1.00 88.50 105 ARG A CA 1
ATOM 837 C C . ARG A 1 105 ? 14.826 0.628 13.397 1.00 88.50 105 ARG A C 1
ATOM 839 O O . ARG A 1 105 ? 14.904 0.149 14.532 1.00 88.50 105 ARG A O 1
ATOM 846 N N . ASP A 1 106 ? 13.671 0.850 12.785 1.00 83.12 106 ASP A N 1
ATOM 847 C CA . ASP A 1 106 ? 12.367 0.587 13.398 1.00 83.12 106 ASP A CA 1
ATOM 848 C C . ASP A 1 106 ? 12.096 -0.911 13.545 1.00 83.12 106 ASP A C 1
ATOM 850 O O . ASP A 1 106 ? 11.674 -1.358 14.612 1.00 83.12 106 ASP A O 1
ATOM 854 N N . SER A 1 107 ? 12.479 -1.729 12.562 1.00 82.00 107 SER A N 1
ATOM 855 C CA . SER A 1 107 ? 12.454 -3.194 12.675 1.00 82.00 107 SER A CA 1
ATOM 856 C C . SER A 1 107 ? 13.288 -3.689 13.867 1.00 82.00 107 SER A C 1
ATOM 858 O O . SER A 1 107 ? 12.835 -4.519 14.664 1.00 82.00 107 SER A O 1
ATOM 860 N N . ARG A 1 108 ? 14.490 -3.125 14.067 1.00 82.00 108 ARG A N 1
ATOM 861 C CA . ARG A 1 108 ? 15.340 -3.424 15.235 1.00 82.00 108 ARG A CA 1
ATOM 862 C C . ARG A 1 108 ? 14.701 -2.956 16.548 1.00 82.00 108 ARG A C 1
ATOM 864 O O . ARG A 1 108 ? 14.790 -3.680 17.540 1.00 82.00 108 ARG A O 1
ATOM 871 N N . ARG A 1 109 ? 14.060 -1.780 16.575 1.00 81.69 109 ARG A N 1
ATOM 872 C CA . ARG A 1 109 ? 13.327 -1.266 17.751 1.00 81.69 109 ARG A CA 1
ATOM 873 C C . ARG A 1 109 ? 12.163 -2.178 18.120 1.00 81.69 109 ARG A C 1
ATOM 875 O O . ARG A 1 109 ? 12.068 -2.575 19.278 1.00 81.69 109 ARG A O 1
ATOM 882 N N . LYS A 1 110 ? 11.353 -2.583 17.139 1.00 75.19 110 LYS A N 1
ATOM 883 C CA . LYS A 1 110 ? 10.191 -3.460 17.331 1.00 75.19 110 LYS A CA 1
ATOM 884 C C . LYS A 1 110 ? 10.603 -4.816 17.897 1.00 75.19 110 LYS A C 1
ATOM 886 O O . LYS A 1 110 ? 10.024 -5.250 18.884 1.00 75.19 110 LYS A O 1
ATOM 891 N N . ARG A 1 111 ? 11.683 -5.419 17.376 1.00 74.00 111 ARG A N 1
ATOM 892 C CA . ARG A 1 111 ? 12.256 -6.662 17.934 1.00 74.00 111 ARG A CA 1
ATOM 893 C C . ARG A 1 111 ? 12.689 -6.517 19.395 1.00 74.00 111 ARG A C 1
ATOM 895 O O . ARG A 1 111 ? 12.478 -7.434 20.179 1.00 74.00 111 ARG A O 1
ATOM 902 N N . ARG A 1 112 ? 13.282 -5.379 19.774 1.00 71.00 112 ARG A N 1
ATOM 903 C CA . ARG A 1 112 ? 13.683 -5.120 21.169 1.00 71.00 112 ARG A CA 1
ATOM 904 C C . ARG A 1 112 ? 12.478 -4.907 22.082 1.00 71.00 112 ARG A C 1
ATOM 906 O O . ARG A 1 112 ? 12.463 -5.454 23.177 1.00 71.00 112 ARG A O 1
ATOM 913 N N . HIS A 1 113 ? 11.472 -4.157 21.629 1.00 62.94 113 HIS A N 1
ATOM 914 C CA . HIS A 1 113 ? 10.250 -3.911 22.400 1.00 62.94 113 HIS A CA 1
ATOM 915 C C . HIS A 1 113 ? 9.504 -5.217 22.679 1.00 62.94 113 HIS A C 1
ATOM 917 O O . HIS A 1 113 ? 9.198 -5.515 23.828 1.00 62.94 113 HIS A O 1
ATOM 923 N N . THR A 1 114 ? 9.347 -6.065 21.655 1.00 58.22 114 THR A N 1
ATOM 924 C CA . THR A 1 114 ? 8.703 -7.372 21.816 1.00 58.22 114 THR A CA 1
ATOM 925 C C . THR A 1 114 ? 9.432 -8.291 22.787 1.00 58.22 114 THR A C 1
ATOM 927 O O . THR A 1 114 ? 8.790 -9.159 23.348 1.00 58.22 114 THR A O 1
ATOM 930 N N . THR A 1 115 ? 10.746 -8.146 22.990 1.00 54.91 115 THR A N 1
ATOM 931 C CA . THR A 1 115 ? 11.499 -8.940 23.979 1.00 54.91 115 THR A CA 1
ATOM 932 C C . THR A 1 115 ? 11.366 -8.353 25.386 1.00 54.91 115 THR A C 1
ATOM 934 O O . THR A 1 115 ? 11.090 -9.083 26.334 1.00 54.91 115 THR A O 1
ATOM 937 N N . ASN A 1 116 ? 11.477 -7.029 25.516 1.00 49.66 116 ASN A N 1
ATOM 938 C CA . ASN A 1 116 ? 11.402 -6.345 26.807 1.00 49.66 116 ASN A CA 1
ATOM 939 C C . ASN A 1 116 ? 10.018 -6.444 27.469 1.00 49.66 116 ASN A C 1
ATOM 941 O O . ASN A 1 116 ? 9.952 -6.511 28.694 1.00 49.66 116 ASN A O 1
ATOM 945 N N . ASP A 1 117 ? 8.931 -6.497 26.692 1.00 51.62 117 ASP A N 1
ATOM 946 C CA . ASP A 1 117 ? 7.577 -6.694 27.233 1.00 51.62 117 ASP A CA 1
ATOM 947 C C . ASP A 1 117 ? 7.418 -8.051 27.947 1.00 51.62 117 ASP A C 1
ATOM 949 O O . ASP A 1 117 ? 6.642 -8.161 28.897 1.00 51.62 117 ASP A O 1
ATOM 953 N N . TYR A 1 118 ? 8.176 -9.077 27.538 1.00 49.62 118 TYR A N 1
ATOM 954 C CA . TYR A 1 118 ? 8.192 -10.378 28.217 1.00 49.62 118 TYR A CA 1
ATOM 955 C C . TYR A 1 118 ? 9.205 -10.428 29.373 1.00 49.62 118 TYR A C 1
ATOM 957 O O . TYR A 1 118 ? 8.906 -11.018 30.412 1.00 49.62 118 TYR A O 1
ATOM 965 N N . ASP A 1 119 ? 10.374 -9.792 29.237 1.00 49.50 119 ASP A N 1
ATOM 966 C CA . ASP A 1 119 ? 11.432 -9.829 30.262 1.00 49.50 119 ASP A CA 1
ATOM 967 C C . ASP A 1 119 ? 11.134 -8.928 31.477 1.00 49.50 119 ASP A C 1
ATOM 969 O O . ASP A 1 119 ? 11.419 -9.303 32.618 1.00 49.50 119 ASP A O 1
ATOM 973 N N . ASN A 1 120 ? 10.486 -7.773 31.279 1.00 47.28 120 ASN A N 1
ATOM 974 C CA . ASN A 1 120 ? 10.112 -6.865 32.373 1.00 47.28 120 ASN A CA 1
ATOM 975 C C . ASN A 1 120 ? 9.030 -7.469 33.297 1.00 47.28 120 ASN A C 1
ATOM 977 O O . ASN A 1 120 ? 8.914 -7.097 34.464 1.00 47.28 120 ASN A O 1
ATOM 981 N N . LEU A 1 121 ? 8.280 -8.467 32.815 1.00 52.62 121 LEU A N 1
ATOM 982 C CA . LEU A 1 121 ? 7.282 -9.183 33.612 1.00 52.62 121 LEU A CA 1
ATOM 983 C C . LEU A 1 121 ? 7.912 -10.231 34.550 1.00 52.62 121 LEU A C 1
ATOM 985 O O . LEU A 1 121 ? 7.365 -10.501 35.617 1.00 52.62 121 LEU A O 1
ATOM 989 N N . ASN A 1 122 ? 9.090 -10.767 34.204 1.00 50.12 122 ASN A N 1
ATOM 990 C CA . ASN A 1 122 ? 9.839 -11.693 35.063 1.00 50.12 122 ASN A CA 1
ATOM 991 C C . ASN A 1 122 ? 10.698 -10.972 36.119 1.00 50.12 122 ASN A C 1
ATOM 993 O O . ASN A 1 122 ? 11.027 -11.567 37.144 1.00 50.12 122 ASN A O 1
ATOM 997 N N . SER A 1 123 ? 11.036 -9.691 35.917 1.00 51.16 123 SER A N 1
ATOM 998 C CA . SER A 1 123 ? 11.835 -8.920 36.884 1.00 51.16 123 SER A CA 1
ATOM 999 C C . SER A 1 123 ? 11.007 -8.275 38.002 1.00 51.16 123 SER A C 1
ATOM 1001 O O . SER A 1 123 ? 11.536 -8.064 39.092 1.00 51.16 123 SER A O 1
ATOM 1003 N N . ALA A 1 124 ? 9.719 -7.987 37.782 1.00 48.84 124 ALA A N 1
ATOM 1004 C CA . ALA A 1 124 ? 8.852 -7.380 38.801 1.00 48.84 124 ALA A CA 1
ATOM 1005 C C . ALA A 1 124 ? 8.383 -8.368 39.896 1.00 48.84 124 ALA A C 1
ATOM 1007 O O . ALA A 1 124 ? 7.723 -7.958 40.848 1.00 48.84 124 ALA A O 1
ATOM 1008 N N . GLY A 1 125 ? 8.731 -9.658 39.779 1.00 50.81 125 GLY A N 1
ATOM 1009 C CA . GLY A 1 125 ? 8.360 -10.719 40.725 1.00 50.81 125 GLY A CA 1
ATOM 1010 C C . GLY A 1 125 ? 9.512 -11.341 41.525 1.00 50.81 125 GLY A C 1
ATOM 1011 O O . GLY A 1 125 ? 9.257 -12.224 42.337 1.00 50.81 125 GLY A O 1
ATOM 1012 N N . SER A 1 126 ? 10.765 -10.914 41.338 1.00 45.41 126 SER A N 1
ATOM 1013 C CA . SER A 1 126 ? 11.921 -11.536 42.004 1.00 45.41 126 SER A CA 1
ATOM 1014 C C . SER A 1 126 ? 12.723 -10.528 42.822 1.00 45.41 126 SER A C 1
ATOM 1016 O O . SER A 1 126 ? 13.867 -10.204 42.513 1.00 45.41 126 SER A O 1
ATOM 1018 N N . GLY A 1 127 ? 12.130 -10.078 43.927 1.00 44.41 127 GLY A N 1
ATOM 1019 C CA . GLY A 1 127 ? 12.838 -9.451 45.046 1.00 44.41 127 GLY A CA 1
ATOM 1020 C C . GLY A 1 127 ? 13.592 -10.461 45.919 1.00 44.41 127 GLY A C 1
ATOM 1021 O O . GLY A 1 1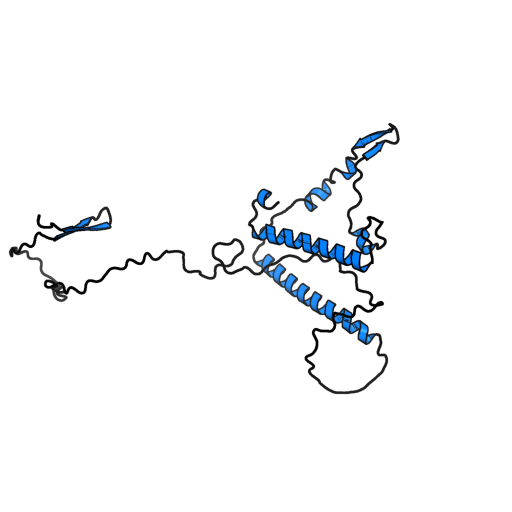27 ? 13.580 -10.331 47.139 1.00 44.41 127 GLY A O 1
ATOM 1022 N N . LEU A 1 128 ? 14.213 -11.487 45.328 1.00 46.19 128 LEU A N 1
ATOM 10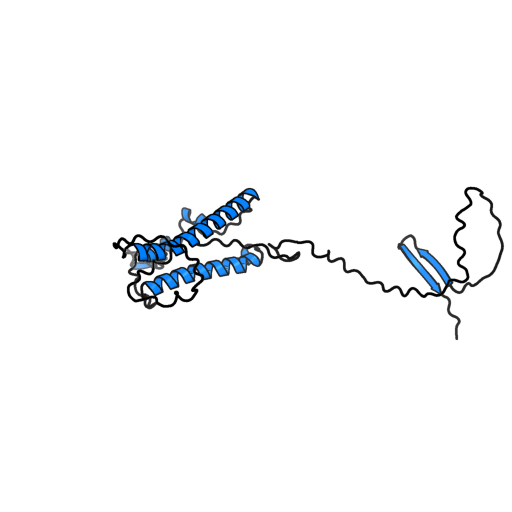23 C CA . LEU A 1 128 ? 15.112 -12.383 46.048 1.00 46.19 128 LEU A CA 1
ATOM 1024 C C . LEU A 1 128 ? 16.507 -12.287 45.444 1.00 46.19 128 LEU A C 1
ATOM 1026 O O . LEU A 1 128 ? 16.772 -12.709 44.320 1.00 46.19 128 LEU A O 1
ATOM 1030 N N . SER A 1 129 ? 17.400 -11.720 46.247 1.00 46.59 129 SER A N 1
ATOM 1031 C CA . SER A 1 129 ? 18.841 -11.849 46.119 1.00 46.59 129 SER A CA 1
ATOM 1032 C C . SER A 1 129 ? 19.217 -13.302 45.844 1.00 46.59 129 SER A C 1
ATOM 1034 O O . SER A 1 129 ? 18.943 -14.166 46.680 1.00 46.59 129 SER A O 1
ATOM 1036 N N . ASN A 1 130 ?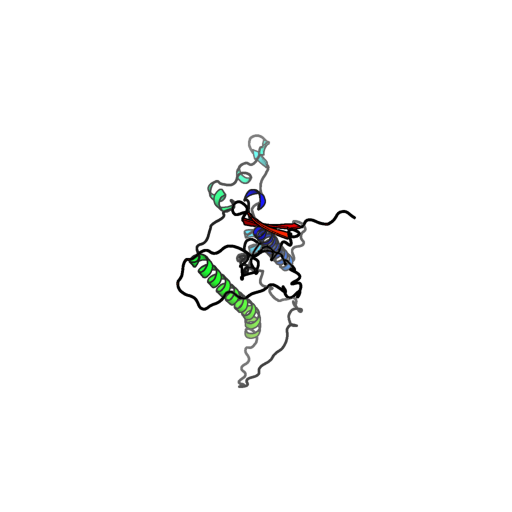 19.921 -13.574 44.747 1.00 40.53 130 ASN A N 1
ATOM 1037 C CA . ASN A 1 130 ? 20.857 -14.682 44.791 1.00 40.53 130 ASN A CA 1
ATOM 1038 C C . ASN A 1 130 ? 22.095 -14.439 43.938 1.00 40.53 130 ASN A C 1
ATOM 1040 O O . ASN A 1 130 ? 22.054 -14.222 42.729 1.00 40.53 130 ASN A O 1
ATOM 1044 N N . ASN A 1 131 ? 23.210 -14.479 44.647 1.00 50.09 131 ASN A N 1
ATOM 1045 C CA . ASN A 1 131 ? 24.561 -14.433 44.153 1.00 50.09 131 ASN A CA 1
ATOM 1046 C C . ASN A 1 131 ? 24.857 -15.787 43.488 1.00 50.09 131 ASN A C 1
ATOM 1048 O O . ASN A 1 131 ? 24.969 -16.790 44.185 1.00 50.09 131 ASN A O 1
ATOM 1052 N N . SER A 1 132 ? 24.965 -15.851 42.161 1.00 37.72 132 SER A N 1
ATOM 1053 C CA . SER A 1 132 ? 25.677 -16.960 41.514 1.00 37.72 132 SER A CA 1
ATOM 1054 C C . SER A 1 132 ? 26.164 -16.575 40.120 1.00 37.72 132 SER A C 1
ATOM 1056 O O . SER A 1 132 ? 25.410 -16.360 39.176 1.00 37.72 132 SER A O 1
ATOM 1058 N N . SER A 1 133 ? 27.483 -16.490 40.028 1.00 46.09 133 SER A N 1
ATOM 1059 C CA . SER A 1 133 ? 28.271 -16.698 38.824 1.00 46.09 133 SER A CA 1
ATOM 1060 C C . SER A 1 133 ? 27.832 -17.957 38.071 1.00 46.09 133 SER A C 1
ATOM 1062 O O . SER A 1 133 ? 27.727 -19.021 38.680 1.00 46.09 133 SER A O 1
ATOM 1064 N N . GLY A 1 134 ? 27.699 -17.883 36.748 1.00 37.50 134 GLY A N 1
ATOM 1065 C CA . GLY A 1 134 ? 27.621 -19.093 35.930 1.00 37.50 134 GLY A CA 1
ATOM 1066 C C . GLY A 1 134 ? 27.073 -18.844 34.537 1.00 37.50 134 GLY A C 1
ATOM 1067 O O . GLY A 1 134 ? 25.872 -18.685 34.356 1.00 37.50 134 GLY A O 1
ATOM 1068 N N . GLY A 1 135 ? 27.960 -18.823 33.542 1.00 47.22 135 GLY A N 1
ATOM 1069 C CA . GLY A 1 135 ? 27.568 -18.826 32.138 1.00 47.22 135 GLY A CA 1
ATOM 1070 C C . GLY A 1 135 ? 26.805 -20.096 31.752 1.00 47.22 135 GLY A C 1
ATOM 1071 O O . GLY A 1 135 ? 27.062 -21.179 32.270 1.00 47.22 135 GLY A O 1
ATOM 1072 N N . GLY A 1 136 ? 25.895 -19.964 30.790 1.00 36.31 136 GLY A N 1
ATOM 1073 C CA . GLY A 1 136 ? 25.151 -21.093 30.246 1.00 36.31 136 GLY A CA 1
ATOM 1074 C C . GLY A 1 136 ? 24.391 -20.700 28.989 1.00 36.31 136 GLY A C 1
ATOM 1075 O O . GLY A 1 136 ? 23.331 -20.089 29.051 1.00 36.31 136 GLY A O 1
ATOM 1076 N N . ARG A 1 137 ? 24.956 -21.053 27.832 1.00 51.59 137 ARG A N 1
ATOM 1077 C CA . ARG A 1 137 ? 24.282 -21.043 26.529 1.00 51.59 137 ARG A CA 1
ATOM 1078 C C . ARG A 1 137 ? 23.076 -21.985 26.589 1.00 51.59 137 ARG A C 1
ATOM 1080 O O . ARG A 1 137 ? 23.254 -23.164 26.873 1.00 51.59 137 ARG A O 1
ATOM 1087 N N . GLY A 1 138 ? 21.880 -21.485 26.281 1.00 37.28 138 GLY A N 1
ATOM 1088 C CA . GLY A 1 138 ? 20.648 -22.276 26.269 1.00 37.28 138 GLY A CA 1
ATOM 1089 C C . GLY A 1 138 ? 19.852 -22.071 24.987 1.00 37.28 138 GLY A C 1
ATOM 1090 O O . GLY A 1 138 ? 19.153 -21.079 24.824 1.00 37.28 138 GLY A O 1
ATOM 1091 N N . THR A 1 139 ? 19.960 -23.026 24.068 1.00 55.59 139 THR A N 1
ATOM 1092 C CA . THR A 1 139 ? 19.148 -23.141 22.857 1.00 55.59 139 THR A CA 1
ATOM 1093 C C . THR A 1 139 ? 17.862 -23.904 23.180 1.00 55.59 139 THR A C 1
ATOM 1095 O O . THR A 1 139 ? 17.865 -25.121 23.116 1.00 55.59 139 THR A O 1
ATOM 1098 N N . THR A 1 140 ? 16.773 -23.238 23.549 1.00 40.03 140 THR A N 1
ATOM 1099 C CA . THR A 1 140 ? 15.375 -23.744 23.579 1.00 40.03 140 THR A CA 1
ATOM 1100 C C . THR A 1 140 ? 14.502 -22.502 23.856 1.00 40.03 140 THR A C 1
ATOM 1102 O O . THR A 1 140 ? 14.954 -21.597 24.533 1.00 40.03 140 THR A O 1
ATOM 1105 N N . SER A 1 141 ? 13.288 -22.268 23.365 1.00 40.78 141 SER A N 1
ATOM 1106 C CA . SER A 1 141 ? 12.239 -23.144 22.874 1.00 40.78 141 SER A CA 1
ATOM 1107 C C . SER A 1 141 ? 11.230 -22.279 22.098 1.00 40.78 141 SER A C 1
ATOM 1109 O O . SER A 1 141 ? 10.639 -21.361 22.663 1.00 40.78 141 SER A O 1
ATOM 1111 N N . ARG A 1 142 ? 10.964 -22.576 20.818 1.00 45.75 142 ARG A N 1
ATOM 1112 C CA . ARG A 1 142 ? 9.878 -21.943 20.029 1.00 45.75 142 ARG A CA 1
ATOM 1113 C C . ARG A 1 142 ? 8.484 -22.480 20.411 1.00 45.75 142 ARG A C 1
ATOM 1115 O O . ARG A 1 142 ? 7.626 -22.637 19.550 1.00 45.75 142 ARG A O 1
ATOM 1122 N N . ARG A 1 143 ? 8.264 -22.833 21.681 1.00 41.62 143 ARG A N 1
ATOM 1123 C CA . ARG A 1 143 ? 7.020 -23.460 22.170 1.00 41.62 143 ARG A CA 1
ATOM 1124 C C . ARG A 1 143 ? 6.297 -22.684 23.273 1.00 41.62 143 ARG A C 1
ATOM 1126 O O . ARG A 1 143 ? 5.256 -23.140 23.722 1.00 41.62 143 ARG A O 1
ATOM 1133 N N . ALA A 1 144 ? 6.773 -21.503 23.665 1.00 41.50 144 ALA A N 1
ATOM 1134 C CA . ALA A 1 144 ? 6.151 -20.725 24.744 1.00 41.50 144 ALA A CA 1
ATOM 1135 C C . ALA A 1 144 ? 4.972 -19.818 24.310 1.00 41.50 144 ALA A C 1
ATOM 1137 O O . ALA A 1 144 ? 4.505 -19.013 25.104 1.00 41.50 144 ALA A O 1
ATOM 1138 N N . ALA A 1 145 ? 4.460 -19.929 23.078 1.00 46.03 145 ALA A N 1
ATOM 1139 C CA . ALA A 1 145 ? 3.444 -19.005 22.549 1.00 46.03 145 ALA A CA 1
ATOM 1140 C C . ALA A 1 145 ? 1.974 -19.451 22.733 1.00 46.03 145 ALA A C 1
ATOM 1142 O O . ALA A 1 145 ? 1.090 -18.853 22.128 1.00 46.03 145 ALA A O 1
ATOM 1143 N N . LEU A 1 146 ? 1.685 -20.498 23.518 1.00 40.62 146 LEU A N 1
ATOM 1144 C CA . LEU A 1 146 ? 0.341 -21.113 23.572 1.00 40.62 146 LEU A CA 1
ATOM 1145 C C . LEU A 1 146 ? -0.349 -21.110 24.941 1.00 40.62 146 LEU A C 1
ATOM 1147 O O . LEU A 1 146 ? -1.411 -21.706 25.090 1.00 40.62 146 LEU A O 1
ATOM 1151 N N . HIS A 1 147 ? 0.172 -20.374 25.919 1.00 39.91 147 HIS A N 1
ATOM 1152 C CA . HIS A 1 147 ? -0.547 -20.138 27.170 1.00 39.91 147 HIS A CA 1
ATOM 1153 C C . HIS A 1 147 ? -0.758 -18.642 27.385 1.00 39.91 147 HIS A C 1
ATOM 1155 O O . HIS A 1 147 ? -0.105 -18.010 28.209 1.00 39.91 147 HIS A O 1
ATOM 1161 N N . THR A 1 148 ? -1.711 -18.068 26.644 1.00 47.47 148 THR A N 1
ATOM 1162 C CA . THR A 1 148 ? -2.334 -16.790 27.014 1.00 47.47 148 THR A CA 1
ATOM 1163 C C . THR A 1 148 ? -3.230 -17.046 28.227 1.00 47.47 148 THR A C 1
ATOM 1165 O O . THR A 1 148 ? -4.441 -17.225 28.123 1.00 47.47 148 THR A O 1
ATOM 1168 N N . GLY A 1 149 ? -2.590 -17.179 29.389 1.00 37.53 149 GLY A N 1
ATOM 1169 C CA . GLY A 1 149 ? -3.251 -17.314 30.676 1.00 37.53 149 GLY A CA 1
ATOM 1170 C C . GLY A 1 149 ? -4.061 -16.061 30.993 1.00 37.53 149 GLY A C 1
ATOM 1171 O O . GLY A 1 149 ? -3.586 -14.932 30.881 1.00 37.53 149 GLY A O 1
ATOM 1172 N N . ARG A 1 150 ? -5.308 -16.299 31.387 1.00 40.28 150 ARG A N 1
ATOM 1173 C CA . ARG A 1 150 ? -6.285 -15.359 31.936 1.00 40.28 150 ARG A CA 1
ATOM 1174 C C . ARG A 1 150 ? -5.622 -14.474 33.009 1.00 40.28 150 ARG A C 1
ATOM 1176 O O . ARG A 1 150 ? -5.390 -14.937 34.118 1.00 40.28 150 ARG A O 1
ATOM 1183 N N . GLY A 1 151 ? -5.277 -13.235 32.656 1.00 43.66 151 GLY A N 1
ATOM 1184 C CA . GLY A 1 151 ? -4.601 -12.279 33.548 1.00 43.66 151 GLY A CA 1
ATOM 1185 C C . GLY A 1 151 ? -3.399 -11.552 32.936 1.00 43.66 151 GLY A C 1
ATOM 1186 O O . GLY A 1 151 ? -2.950 -10.555 33.495 1.00 43.66 151 GLY A O 1
ATOM 1187 N N . VAL A 1 152 ? -2.903 -11.988 31.773 1.00 43.78 152 VAL A N 1
ATOM 1188 C CA . VAL A 1 152 ? -1.937 -11.203 30.992 1.00 43.78 152 VAL A CA 1
ATOM 1189 C C . VAL A 1 152 ? -2.677 -9.999 30.412 1.00 43.78 152 VAL A C 1
ATOM 1191 O O . VAL A 1 152 ? -3.598 -10.180 29.616 1.00 43.78 152 VAL A O 1
ATOM 1194 N N . LYS A 1 153 ? -2.285 -8.771 30.785 1.00 47.16 153 LYS A N 1
ATOM 1195 C CA . LYS A 1 153 ? -2.608 -7.591 29.974 1.00 47.16 153 LYS A CA 1
ATOM 1196 C C . LYS A 1 153 ? -1.948 -7.817 28.618 1.00 47.16 153 LYS A C 1
ATOM 1198 O O . LYS A 1 153 ? -0.761 -7.553 28.454 1.00 47.16 153 LYS A O 1
ATOM 1203 N N . VAL A 1 154 ? -2.685 -8.400 27.675 1.00 56.78 154 VAL A N 1
ATOM 1204 C CA . VAL A 1 154 ? -2.272 -8.417 26.278 1.00 56.78 154 VAL A CA 1
ATOM 1205 C C . VAL A 1 154 ? -2.256 -6.952 25.891 1.00 56.78 154 VAL A C 1
ATOM 1207 O O . VAL A 1 154 ? -3.320 -6.351 25.766 1.00 56.78 154 VAL A O 1
ATOM 1210 N N . SER A 1 155 ? -1.060 -6.366 25.829 1.00 67.00 155 SER A N 1
ATOM 1211 C CA . SER A 1 155 ? -0.901 -4.992 25.372 1.00 67.00 155 SER A CA 1
ATOM 1212 C C . SER A 1 155 ? -1.645 -4.876 24.050 1.00 67.00 155 SER A C 1
ATOM 1214 O O . SER A 1 155 ? -1.440 -5.702 23.147 1.00 67.00 155 SER A O 1
ATOM 1216 N N . LEU A 1 156 ? -2.595 -3.943 23.994 1.00 73.06 156 LEU A N 1
ATOM 1217 C CA . LEU A 1 156 ? -3.372 -3.705 22.793 1.00 73.06 156 LEU A CA 1
ATOM 1218 C C . LEU A 1 156 ? -2.386 -3.472 21.643 1.00 73.06 156 LEU A C 1
ATOM 1220 O O . LEU A 1 156 ? -1.378 -2.788 21.836 1.00 73.06 156 LEU A O 1
ATOM 1224 N N . PRO A 1 157 ? -2.615 -4.079 20.465 1.00 77.19 157 PRO A N 1
ATOM 1225 C CA . PRO A 1 157 ? -1.807 -3.774 19.299 1.00 77.19 157 PRO A CA 1
ATOM 1226 C C . PRO A 1 157 ? -1.756 -2.260 19.113 1.00 77.19 157 PRO A C 1
ATOM 1228 O O . PRO A 1 157 ? -2.801 -1.612 19.135 1.00 77.19 157 PRO A O 1
ATOM 1231 N N . ASP A 1 158 ? -0.559 -1.702 18.948 1.00 80.12 158 ASP A N 1
ATOM 1232 C CA . ASP A 1 158 ? -0.423 -0.270 18.723 1.00 80.12 158 ASP A CA 1
ATOM 1233 C C . ASP A 1 158 ? -1.074 0.097 17.385 1.00 80.12 158 ASP A C 1
ATOM 1235 O O . ASP A 1 158 ? -0.587 -0.259 16.312 1.00 80.12 158 ASP A O 1
ATOM 1239 N N . LEU A 1 159 ? -2.211 0.786 17.467 1.00 83.12 159 LEU A N 1
ATOM 1240 C CA . LEU A 1 159 ? -2.990 1.237 16.316 1.00 83.12 159 LEU A CA 1
ATOM 1241 C C . LEU A 1 159 ? -2.458 2.561 15.731 1.00 83.12 159 LEU A C 1
ATOM 1243 O O . LEU A 1 159 ? -3.065 3.104 14.807 1.00 83.12 159 LEU A O 1
ATOM 1247 N N . SER A 1 160 ? -1.385 3.133 16.292 1.00 79.38 160 SER A N 1
ATOM 1248 C CA . SER A 1 160 ? -0.737 4.343 15.763 1.00 79.38 160 SER A CA 1
ATOM 1249 C C . SER A 1 160 ? 0.345 4.061 14.730 1.00 79.38 160 SER A C 1
ATOM 1251 O O . SER A 1 160 ? 0.545 4.877 13.831 1.00 79.38 160 SER A O 1
ATOM 1253 N N . ASP A 1 161 ? 1.002 2.909 14.827 1.00 77.25 161 ASP A N 1
ATOM 1254 C CA . ASP A 1 161 ? 2.091 2.517 13.941 1.00 77.25 161 ASP A CA 1
ATOM 1255 C C . ASP A 1 161 ? 1.560 1.679 12.772 1.00 77.25 161 ASP A C 1
ATOM 1257 O O . ASP A 1 161 ? 1.312 0.476 12.896 1.00 77.25 161 ASP A O 1
ATOM 1261 N N . VAL A 1 162 ? 1.375 2.322 11.617 1.00 80.88 162 VAL A N 1
ATOM 1262 C CA . VAL A 1 162 ? 1.018 1.627 10.378 1.00 80.88 162 VAL A CA 1
ATOM 1263 C C . VAL A 1 162 ? 2.299 1.224 9.644 1.00 80.88 162 VAL A C 1
ATOM 1265 O O . VAL A 1 162 ? 3.060 2.100 9.217 1.00 80.88 162 VAL A O 1
ATOM 1268 N N . PRO A 1 163 ? 2.539 -0.081 9.430 1.00 78.94 163 PRO A N 1
ATOM 1269 C CA . PRO A 1 163 ? 3.734 -0.535 8.739 1.00 78.94 163 PRO A CA 1
ATOM 1270 C C . PRO A 1 163 ? 3.746 -0.048 7.286 1.00 78.94 163 PRO A C 1
ATOM 1272 O O . PRO A 1 163 ? 2.779 -0.189 6.534 1.00 78.94 163 PRO A O 1
ATOM 1275 N N . LYS A 1 164 ? 4.884 0.514 6.875 1.00 85.94 164 LYS A N 1
ATOM 1276 C CA . LYS A 1 164 ? 5.133 0.896 5.483 1.00 85.94 164 LYS A CA 1
ATOM 1277 C C . LYS A 1 164 ? 5.584 -0.325 4.685 1.00 85.94 164 LYS A C 1
ATOM 1279 O O . LYS A 1 164 ? 6.395 -1.120 5.155 1.00 85.94 164 LYS A O 1
ATOM 1284 N N . THR A 1 165 ? 5.092 -0.454 3.455 1.00 87.44 165 THR A N 1
ATOM 1285 C CA . THR A 1 165 ? 5.512 -1.534 2.553 1.00 87.44 165 THR A CA 1
ATOM 1286 C C . THR A 1 165 ? 6.766 -1.118 1.792 1.00 87.44 165 THR A C 1
ATOM 1288 O O . THR A 1 165 ? 6.720 -0.204 0.976 1.00 87.44 165 THR A O 1
ATOM 1291 N N . PHE A 1 166 ? 7.869 -1.821 2.032 1.00 86.69 166 PHE A N 1
ATOM 1292 C CA . PHE A 1 166 ? 9.101 -1.720 1.254 1.00 86.69 166 PHE A CA 1
ATOM 1293 C C . PHE A 1 166 ? 9.573 -3.137 0.933 1.00 86.69 166 PHE A C 1
ATOM 1295 O O . PHE A 1 166 ? 9.767 -3.946 1.842 1.00 86.69 166 PHE A O 1
ATOM 1302 N N . ARG A 1 167 ? 9.674 -3.473 -0.356 1.00 89.19 167 ARG A N 1
ATOM 1303 C CA . ARG A 1 167 ? 9.969 -4.835 -0.821 1.00 89.19 167 ARG A CA 1
ATOM 1304 C C . ARG A 1 167 ? 11.315 -4.850 -1.524 1.00 89.19 167 ARG A C 1
ATOM 1306 O O . ARG A 1 167 ? 11.608 -3.959 -2.309 1.00 89.19 167 ARG A O 1
ATOM 1313 N N . THR A 1 168 ? 12.104 -5.886 -1.268 1.00 89.38 168 THR A N 1
ATOM 1314 C CA . THR A 1 168 ? 13.323 -6.135 -2.036 1.00 89.38 168 THR A CA 1
ATOM 1315 C C . THR A 1 168 ? 12.947 -6.445 -3.491 1.00 89.38 168 THR A C 1
ATOM 1317 O O . THR A 1 168 ? 12.106 -7.326 -3.701 1.00 89.38 168 THR A O 1
ATOM 1320 N N . PRO A 1 169 ? 13.546 -5.758 -4.481 1.00 89.06 169 PRO A N 1
ATOM 1321 C CA . PRO A 1 169 ? 13.333 -6.047 -5.896 1.00 89.06 169 PRO A CA 1
ATOM 1322 C C . PRO A 1 169 ? 13.608 -7.516 -6.222 1.00 89.06 169 PRO A C 1
ATOM 1324 O O . PRO A 1 169 ? 14.631 -8.072 -5.817 1.00 89.06 169 PRO A O 1
ATOM 1327 N N . ALA A 1 170 ? 12.702 -8.153 -6.962 1.00 87.94 170 ALA A N 1
ATOM 1328 C CA . ALA A 1 170 ? 12.927 -9.501 -7.477 1.00 87.94 170 ALA A CA 1
ATOM 1329 C C . ALA A 1 170 ? 13.870 -9.453 -8.695 1.00 87.94 170 ALA A C 1
ATOM 1331 O O . ALA A 1 170 ? 13.851 -8.461 -9.418 1.00 87.94 170 ALA A O 1
ATOM 1332 N N . PRO A 1 171 ? 14.671 -10.495 -8.968 1.00 88.75 171 PRO A N 1
ATOM 1333 C CA . PRO A 1 171 ? 15.483 -10.546 -10.179 1.00 88.75 171 PRO A CA 1
ATOM 1334 C C . PRO A 1 171 ? 14.597 -10.830 -11.401 1.00 88.75 171 PRO A C 1
ATOM 1336 O O . PRO A 1 171 ? 13.993 -11.899 -11.497 1.00 88.75 171 PRO A O 1
ATOM 1339 N N . SER A 1 172 ? 14.475 -9.869 -12.316 1.00 86.06 172 SER A N 1
ATOM 1340 C CA . SER A 1 172 ? 13.710 -10.013 -13.561 1.00 86.06 172 SER A CA 1
ATOM 1341 C C . SER A 1 172 ? 13.978 -8.836 -14.502 1.00 86.06 172 SER A C 1
ATOM 1343 O O . SER A 1 172 ? 13.946 -7.689 -14.071 1.00 86.06 172 SER A O 1
ATOM 1345 N N . SER A 1 173 ? 14.099 -9.113 -15.800 1.00 82.06 173 SER A N 1
ATOM 1346 C CA . SER A 1 173 ? 14.294 -8.087 -16.841 1.00 82.06 173 SER A CA 1
ATOM 1347 C C . SER A 1 173 ? 12.981 -7.566 -17.455 1.00 82.06 173 SER A C 1
ATOM 1349 O O . SER A 1 173 ? 13.013 -6.696 -18.318 1.00 82.06 173 SER A O 1
ATOM 1351 N N . ILE A 1 174 ? 11.820 -8.102 -17.046 1.00 85.25 174 ILE A N 1
ATOM 1352 C CA . ILE A 1 174 ? 10.505 -7.815 -17.664 1.00 85.25 174 ILE A CA 1
ATOM 1353 C C . ILE A 1 174 ? 9.538 -7.124 -16.699 1.00 85.25 174 ILE A C 1
ATOM 1355 O O . ILE A 1 174 ? 8.766 -6.250 -17.089 1.00 85.25 174 ILE A O 1
ATOM 1359 N N . LEU A 1 175 ? 9.530 -7.561 -15.439 1.00 87.81 175 LEU A N 1
ATOM 1360 C CA . LEU A 1 175 ? 8.601 -7.058 -14.437 1.00 87.81 175 LEU A CA 1
ATOM 1361 C C . LEU A 1 175 ? 9.009 -5.658 -13.948 1.00 87.81 175 LEU A C 1
ATOM 1363 O O . LEU A 1 175 ? 10.175 -5.442 -13.619 1.00 87.81 175 LEU A O 1
ATOM 1367 N N . PRO A 1 176 ? 8.059 -4.718 -13.829 1.00 86.69 176 PRO A N 1
ATOM 1368 C CA . PRO A 1 176 ? 8.319 -3.423 -13.210 1.00 86.69 176 PRO A CA 1
ATOM 1369 C C . PRO A 1 176 ? 8.679 -3.603 -11.727 1.00 86.69 176 PRO A C 1
ATOM 1371 O O . PRO A 1 176 ? 8.119 -4.470 -11.056 1.00 86.69 176 PRO A O 1
ATOM 1374 N N . GLY A 1 177 ? 9.636 -2.807 -11.238 1.00 84.62 177 GLY A N 1
ATOM 1375 C CA . GLY A 1 177 ? 10.135 -2.879 -9.856 1.00 84.62 177 GLY A CA 1
ATOM 1376 C C . GLY A 1 177 ? 11.145 -4.003 -9.589 1.00 84.62 177 GLY A C 1
ATOM 1377 O O . GLY A 1 177 ? 11.638 -4.136 -8.470 1.00 84.62 177 GLY A O 1
ATOM 1378 N N . ALA A 1 178 ? 11.470 -4.810 -10.602 1.00 87.62 178 ALA A N 1
ATOM 1379 C CA . ALA A 1 178 ? 12.503 -5.836 -10.540 1.00 87.62 178 ALA A CA 1
ATOM 1380 C C . ALA A 1 178 ? 13.907 -5.271 -10.826 1.00 87.62 178 ALA A C 1
ATOM 1382 O O . ALA A 1 178 ? 14.057 -4.205 -11.424 1.00 87.62 178 ALA A O 1
ATOM 1383 N N . ILE A 1 179 ? 14.937 -6.007 -10.404 1.00 87.62 179 ILE A N 1
ATOM 1384 C CA . ILE A 1 179 ? 16.336 -5.739 -10.750 1.00 87.62 179 ILE A CA 1
ATOM 1385 C C . ILE A 1 179 ? 16.773 -6.654 -11.897 1.00 87.62 179 ILE A C 1
ATOM 1387 O O . ILE A 1 179 ? 16.565 -7.869 -11.848 1.00 87.62 179 ILE A O 1
ATOM 1391 N N . ASP A 1 180 ? 17.400 -6.079 -12.920 1.00 85.56 180 ASP A N 1
ATOM 1392 C CA . ASP A 1 180 ? 18.002 -6.844 -14.007 1.00 85.56 180 ASP A CA 1
ATOM 1393 C C . ASP A 1 180 ? 19.417 -7.276 -13.607 1.00 85.56 180 ASP A C 1
ATOM 1395 O O . ASP A 1 180 ? 20.324 -6.455 -13.471 1.00 85.56 180 ASP A O 1
ATOM 1399 N N . LEU A 1 181 ? 19.593 -8.574 -13.365 1.00 82.00 181 LEU A N 1
ATOM 1400 C CA . LEU A 1 181 ? 20.887 -9.159 -13.004 1.00 82.00 181 LEU A CA 1
ATOM 1401 C C . LEU A 1 181 ? 21.650 -9.690 -14.228 1.00 82.00 181 LEU A C 1
ATOM 1403 O O . LEU A 1 181 ? 22.558 -10.503 -14.067 1.00 82.00 181 LEU A O 1
ATOM 1407 N N . GLY A 1 182 ? 21.291 -9.249 -15.437 1.00 68.62 182 GLY A N 1
ATOM 1408 C CA . GLY A 1 182 ? 21.934 -9.691 -16.671 1.00 68.62 182 GLY A CA 1
ATOM 1409 C C . GLY A 1 182 ? 21.404 -11.042 -17.131 1.00 68.62 182 GLY A C 1
ATOM 1410 O O . GLY A 1 182 ? 22.179 -11.958 -17.414 1.00 68.62 182 GLY A O 1
ATOM 1411 N N . VAL A 1 183 ? 20.074 -11.179 -17.196 1.00 59.94 183 VAL A N 1
ATOM 1412 C CA . VAL A 1 183 ? 19.480 -12.260 -17.995 1.00 59.94 183 VAL A CA 1
ATOM 1413 C C . VAL A 1 183 ? 20.065 -12.122 -19.404 1.00 59.94 183 VAL A C 1
ATOM 1415 O O . VAL A 1 183 ? 20.137 -10.989 -19.883 1.00 59.94 183 VAL A O 1
ATOM 1418 N N . PRO A 1 184 ? 20.536 -13.210 -20.051 1.00 63.09 184 PRO A N 1
ATOM 1419 C CA . PRO A 1 184 ? 21.065 -13.118 -21.403 1.00 63.09 184 PRO A CA 1
ATOM 1420 C C . PRO A 1 184 ? 20.071 -12.339 -22.247 1.00 63.09 184 PRO A C 1
ATOM 1422 O O . PRO A 1 184 ? 18.882 -12.677 -22.228 1.00 63.09 184 PRO A O 1
ATOM 1425 N N . ASP A 1 185 ? 20.550 -11.291 -22.921 1.00 59.88 185 ASP A N 1
ATOM 1426 C CA . ASP A 1 185 ? 19.736 -10.542 -23.864 1.00 59.88 185 ASP A CA 1
ATOM 1427 C C . ASP A 1 185 ? 18.938 -11.550 -24.690 1.00 59.88 185 ASP A C 1
ATOM 1429 O O . ASP A 1 185 ? 19.475 -12.579 -25.119 1.00 59.88 185 ASP A O 1
ATOM 1433 N N . ILE A 1 186 ? 17.650 -11.280 -24.901 1.00 57.91 186 ILE A N 1
ATOM 1434 C CA . ILE A 1 186 ? 16.772 -12.109 -25.733 1.00 57.91 186 ILE A CA 1
ATOM 1435 C C . ILE A 1 186 ? 17.175 -11.926 -27.213 1.00 57.91 186 ILE A C 1
ATOM 1437 O O . ILE A 1 186 ? 16.354 -11.687 -28.091 1.00 57.91 186 ILE A O 1
ATOM 1441 N N . TYR A 1 187 ? 18.464 -12.008 -27.528 1.00 54.34 187 TYR A N 1
ATOM 1442 C CA . TYR A 1 187 ? 18.928 -12.384 -28.842 1.00 54.34 187 TYR A CA 1
ATOM 1443 C C . TYR A 1 187 ? 18.696 -13.886 -28.925 1.00 54.34 187 TYR A C 1
ATOM 1445 O O . TYR A 1 187 ? 19.498 -14.693 -28.456 1.00 54.34 187 TYR A O 1
ATOM 1453 N N . GLY A 1 188 ? 17.544 -14.264 -29.480 1.00 55.72 188 GLY A N 1
ATOM 1454 C CA . GLY A 1 188 ? 17.326 -15.631 -29.918 1.00 55.72 188 GLY A CA 1
ATOM 1455 C C . GLY A 1 188 ? 18.464 -15.998 -30.860 1.00 55.72 188 GLY A C 1
ATOM 1456 O O . GLY A 1 188 ? 18.503 -15.537 -32.000 1.00 55.72 188 GLY A O 1
ATOM 1457 N N . TYR A 1 189 ? 19.423 -16.786 -30.382 1.00 55.19 189 TYR A N 1
ATOM 1458 C CA . TYR A 1 189 ? 20.405 -17.388 -31.261 1.00 55.19 189 TYR A CA 1
ATOM 1459 C C . TYR A 1 189 ? 19.617 -18.276 -32.217 1.00 55.19 189 TYR A C 1
ATOM 1461 O O . TYR A 1 189 ? 18.991 -19.262 -31.831 1.00 55.19 189 TYR A O 1
ATOM 1469 N N . THR A 1 190 ? 19.587 -17.877 -33.485 1.00 56.66 190 THR A N 1
ATOM 1470 C CA . THR A 1 190 ? 19.121 -18.767 -34.538 1.00 56.66 190 THR A CA 1
ATOM 1471 C C . THR A 1 190 ? 20.239 -19.786 -34.690 1.00 56.66 190 THR A C 1
ATOM 1473 O O . THR A 1 190 ? 21.273 -19.479 -35.279 1.00 56.66 190 THR A O 1
ATOM 1476 N N . GLU A 1 191 ? 20.102 -20.964 -34.079 1.00 54.06 191 GLU A N 1
ATOM 1477 C CA . GLU A 1 191 ? 21.008 -22.075 -34.361 1.00 54.06 191 GLU A CA 1
ATOM 1478 C C . GLU A 1 191 ? 20.869 -22.424 -35.845 1.00 54.06 191 GLU A C 1
ATOM 1480 O O . GLU A 1 191 ? 19.983 -23.166 -36.268 1.00 54.06 191 GLU A O 1
ATOM 1485 N N . ILE A 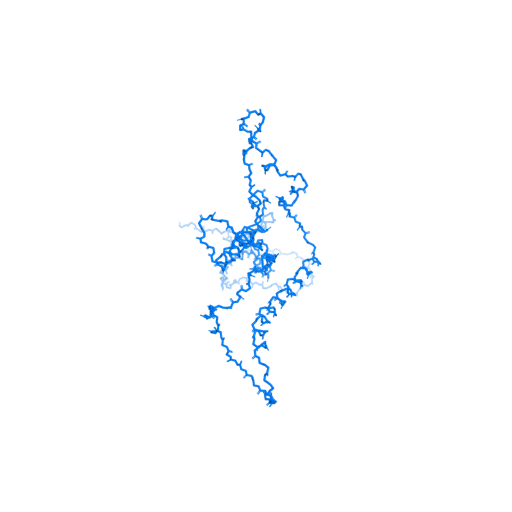1 192 ? 21.744 -21.856 -36.671 1.00 57.41 192 ILE A N 1
ATOM 1486 C CA . ILE A 1 192 ? 21.929 -22.315 -38.037 1.00 57.41 192 ILE A CA 1
ATOM 1487 C C . ILE A 1 192 ? 22.838 -23.536 -37.928 1.00 57.41 192 ILE A C 1
ATOM 1489 O O . ILE A 1 192 ? 24.063 -23.421 -37.893 1.00 57.41 192 ILE A O 1
ATOM 1493 N N . ALA A 1 193 ? 22.233 -24.721 -37.851 1.00 53.78 193 ALA A N 1
ATOM 1494 C CA . ALA A 1 193 ? 22.944 -25.984 -37.991 1.00 53.78 193 ALA A CA 1
ATOM 1495 C C . ALA A 1 193 ? 23.455 -26.114 -39.437 1.00 53.78 193 ALA A C 1
ATOM 1497 O O . ALA A 1 193 ? 22.838 -26.740 -40.300 1.00 53.78 193 ALA A O 1
ATOM 1498 N N . ALA A 1 194 ? 24.588 -25.479 -39.728 1.00 55.84 194 ALA A N 1
ATOM 1499 C CA . ALA A 1 194 ? 25.303 -25.696 -40.970 1.00 55.84 194 ALA A CA 1
ATOM 1500 C C . ALA A 1 194 ? 25.991 -27.060 -40.877 1.00 55.84 194 ALA A C 1
ATOM 1502 O O . ALA A 1 194 ? 27.032 -27.208 -40.236 1.00 55.84 194 ALA A O 1
ATOM 1503 N N . ASN A 1 195 ? 25.412 -28.069 -41.529 1.00 49.84 195 ASN A N 1
ATOM 1504 C CA . ASN A 1 195 ? 26.104 -29.325 -41.784 1.00 49.84 195 ASN A CA 1
ATOM 1505 C C . ASN A 1 195 ? 27.367 -29.005 -42.594 1.00 49.84 195 ASN A C 1
ATOM 1507 O O . ASN A 1 195 ? 27.311 -28.845 -43.813 1.00 49.84 195 ASN A O 1
ATOM 1511 N N . ARG A 1 196 ? 28.517 -28.887 -41.919 1.00 50.47 196 ARG A N 1
ATOM 1512 C CA . ARG A 1 196 ? 29.826 -28.871 -42.572 1.00 50.47 196 ARG A CA 1
ATOM 1513 C C . ARG A 1 196 ? 29.998 -30.241 -43.211 1.00 50.47 196 ARG A C 1
ATOM 1515 O O . ARG A 1 196 ? 30.460 -31.186 -42.580 1.00 50.47 196 ARG A O 1
ATOM 1522 N N . THR A 1 197 ? 29.589 -30.365 -44.468 1.00 51.56 197 THR A N 1
ATOM 1523 C CA . THR A 1 197 ? 29.941 -31.522 -45.276 1.00 51.56 197 THR A CA 1
ATOM 1524 C C . THR A 1 197 ? 31.461 -31.559 -45.341 1.00 51.56 197 THR A C 1
ATOM 1526 O O . THR A 1 197 ? 32.080 -30.684 -45.942 1.00 51.56 197 THR A O 1
ATOM 1529 N N . THR A 1 198 ? 32.069 -32.570 -44.724 1.00 52.00 198 THR A N 1
ATOM 1530 C CA . THR A 1 198 ? 33.512 -32.870 -44.744 1.00 52.00 198 THR A CA 1
ATOM 1531 C C . THR A 1 198 ? 34.002 -33.309 -46.129 1.00 52.00 198 THR A C 1
ATOM 1533 O O . THR A 1 198 ? 35.024 -33.983 -46.258 1.00 52.00 198 THR A O 1
ATOM 1536 N N . VAL A 1 199 ? 33.285 -32.934 -47.192 1.00 53.72 199 VAL A N 1
ATOM 1537 C CA . VAL A 1 199 ? 33.710 -33.165 -48.564 1.00 53.72 199 VAL A CA 1
ATOM 1538 C C . VAL A 1 199 ? 34.896 -32.246 -48.807 1.00 53.72 199 VAL A C 1
ATOM 1540 O O . VAL A 1 199 ? 34.752 -31.042 -49.017 1.00 53.72 199 VAL A O 1
ATOM 1543 N N . ARG A 1 200 ? 36.091 -32.832 -48.718 1.00 48.41 200 ARG A N 1
ATOM 1544 C CA . ARG A 1 200 ? 37.351 -32.193 -49.081 1.00 48.41 200 ARG A CA 1
ATOM 1545 C C . ARG A 1 200 ? 37.201 -31.685 -50.509 1.00 48.41 200 ARG A C 1
ATOM 1547 O O . ARG A 1 200 ? 37.090 -32.491 -51.427 1.00 48.41 200 ARG A O 1
ATOM 1554 N N . ASN A 1 201 ? 37.151 -30.367 -50.681 1.00 54.78 201 ASN A N 1
ATOM 1555 C CA . ASN A 1 201 ? 37.086 -29.757 -52.000 1.00 54.78 201 ASN A CA 1
ATOM 1556 C C . ASN A 1 201 ? 38.353 -30.182 -52.771 1.00 54.78 201 ASN A C 1
ATOM 1558 O O . ASN A 1 201 ? 39.449 -29.786 -52.363 1.00 54.78 201 ASN A O 1
ATOM 1562 N N . PRO A 1 202 ? 38.244 -31.015 -53.826 1.00 58.81 202 PRO A N 1
ATOM 1563 C CA . PRO A 1 202 ? 39.413 -31.546 -54.526 1.00 58.81 202 PRO A CA 1
ATOM 1564 C C . PRO A 1 202 ? 40.221 -30.441 -55.222 1.00 58.81 202 PRO A C 1
ATOM 1566 O O . PRO A 1 202 ? 41.397 -30.641 -55.505 1.00 58.81 202 PRO A O 1
ATOM 1569 N N . ASN A 1 203 ? 39.619 -29.262 -55.415 1.00 53.59 203 ASN A N 1
ATOM 1570 C CA . ASN A 1 203 ? 40.227 -28.110 -56.076 1.00 53.59 203 ASN A CA 1
ATOM 1571 C C . ASN A 1 203 ? 40.658 -27.001 -55.102 1.00 53.59 203 ASN A C 1
ATOM 1573 O O . ASN A 1 203 ? 40.922 -25.881 -55.535 1.00 53.59 203 ASN A O 1
ATOM 1577 N N . TYR A 1 204 ? 40.723 -27.264 -53.791 1.00 63.47 204 TYR A N 1
ATOM 1578 C CA . TYR A 1 204 ? 41.238 -26.265 -52.854 1.00 63.47 204 TYR A CA 1
ATOM 1579 C C . TYR A 1 204 ? 42.753 -26.105 -53.028 1.00 63.47 204 TYR A C 1
ATOM 1581 O O . TYR A 1 204 ? 43.536 -26.926 -52.547 1.00 63.47 204 TYR A O 1
ATOM 1589 N N . LYS A 1 205 ? 43.164 -25.027 -53.699 1.00 61.72 205 LYS A N 1
ATOM 1590 C CA . LYS A 1 205 ? 44.530 -24.509 -53.625 1.00 61.72 205 LYS A CA 1
ATOM 1591 C C . LYS A 1 205 ? 44.543 -23.417 -52.551 1.00 61.72 205 LYS A C 1
ATOM 1593 O O . LYS A 1 205 ? 43.791 -22.452 -52.692 1.00 61.72 205 LYS A O 1
ATOM 1598 N N . PRO A 1 206 ? 45.317 -23.567 -51.460 1.00 56.34 206 PRO A N 1
ATOM 1599 C CA . PRO A 1 206 ? 45.457 -22.488 -50.493 1.00 56.34 206 PRO A CA 1
ATOM 1600 C C . PRO A 1 206 ? 46.038 -21.252 -51.200 1.00 56.34 206 PRO A C 1
ATOM 1602 O O . PRO A 1 206 ? 46.858 -21.416 -52.107 1.00 56.34 206 PRO A O 1
ATOM 1605 N N . PRO A 1 207 ? 45.641 -20.030 -50.809 1.00 53.84 207 PRO A N 1
ATOM 1606 C CA . PRO A 1 207 ? 46.260 -18.821 -51.335 1.00 53.84 207 PRO A CA 1
ATOM 1607 C C . PRO A 1 207 ? 47.768 -18.868 -51.068 1.00 53.84 207 PRO A C 1
ATOM 1609 O O . PRO A 1 207 ? 48.187 -19.145 -49.941 1.00 53.84 207 PRO A O 1
ATOM 1612 N N . ASN A 1 208 ? 48.584 -18.630 -52.096 1.00 49.16 208 ASN A N 1
ATOM 1613 C CA . ASN A 1 208 ? 50.031 -18.523 -51.936 1.00 49.16 208 ASN A CA 1
ATOM 1614 C C . ASN A 1 208 ? 50.324 -17.311 -51.043 1.00 49.16 208 ASN A C 1
ATOM 1616 O O . ASN A 1 208 ? 50.157 -16.175 -51.470 1.00 49.16 208 ASN A O 1
ATOM 1620 N N . LEU A 1 209 ? 50.757 -17.550 -49.804 1.00 52.50 209 LEU A N 1
ATOM 1621 C CA . LEU A 1 209 ? 51.079 -16.485 -48.843 1.00 52.50 209 LEU A CA 1
ATOM 1622 C C . LEU A 1 209 ? 52.398 -15.754 -49.148 1.00 52.50 209 LEU A C 1
ATOM 1624 O O . LEU A 1 209 ? 52.761 -14.842 -48.417 1.00 52.50 209 LEU A O 1
ATOM 1628 N N . ASN A 1 210 ? 53.086 -16.110 -50.234 1.00 52.97 210 ASN A N 1
ATOM 1629 C CA . ASN A 1 210 ? 54.336 -15.485 -50.650 1.00 52.97 210 ASN A CA 1
ATOM 1630 C C . ASN A 1 210 ? 54.230 -15.061 -52.121 1.00 52.97 210 ASN A C 1
ATOM 1632 O O . ASN A 1 210 ? 54.548 -15.851 -53.005 1.00 52.97 210 ASN A O 1
ATOM 1636 N N . ASN A 1 211 ? 53.742 -13.847 -52.367 1.00 44.28 211 ASN A N 1
ATOM 1637 C CA . ASN A 1 211 ? 54.192 -12.991 -53.468 1.00 44.28 211 ASN A CA 1
ATOM 1638 C C . ASN A 1 211 ? 53.609 -11.587 -53.272 1.00 44.28 211 ASN A C 1
ATOM 1640 O O . ASN A 1 211 ? 52.501 -11.276 -53.707 1.00 44.28 211 ASN A O 1
ATOM 1644 N N . GLU A 1 212 ? 54.375 -10.743 -52.583 1.00 47.31 212 GLU A N 1
ATOM 1645 C CA . GLU A 1 212 ? 54.314 -9.306 -52.813 1.00 47.31 212 GLU A CA 1
ATOM 1646 C C . GLU A 1 212 ? 54.835 -9.034 -54.232 1.00 47.31 212 GLU A C 1
ATOM 1648 O O . GLU A 1 212 ? 55.971 -9.378 -54.551 1.00 47.31 212 GLU A O 1
ATOM 1653 N N . GLY A 1 213 ? 54.006 -8.394 -55.056 1.00 40.03 213 GLY A N 1
ATOM 1654 C CA . GLY A 1 213 ? 54.432 -7.710 -56.276 1.00 40.03 213 GLY A CA 1
ATOM 1655 C C . GLY A 1 213 ? 54.327 -8.521 -57.567 1.00 40.03 213 GLY A C 1
ATOM 1656 O O . GLY A 1 213 ? 54.978 -9.550 -57.731 1.00 40.03 213 GLY A O 1
ATOM 1657 N N . GLY A 1 214 ? 53.570 -7.982 -58.524 1.00 36.72 214 GLY A N 1
ATOM 1658 C CA . GLY A 1 214 ? 53.698 -8.339 -59.934 1.00 36.72 214 GLY A CA 1
ATOM 1659 C C . GLY A 1 214 ? 52.366 -8.455 -60.652 1.00 36.72 214 GLY A C 1
ATOM 1660 O O . GLY A 1 214 ? 51.799 -9.540 -60.733 1.00 36.72 214 GLY A O 1
ATOM 1661 N N . ASP A 1 215 ? 51.907 -7.333 -61.189 1.00 42.81 215 ASP A N 1
ATOM 1662 C CA . ASP A 1 215 ? 50.882 -7.267 -62.221 1.00 42.81 215 ASP A CA 1
ATOM 1663 C C . ASP A 1 215 ? 51.398 -8.002 -63.472 1.00 42.81 215 ASP A C 1
ATOM 1665 O O . ASP A 1 215 ? 52.407 -7.578 -64.029 1.00 42.81 215 ASP A O 1
ATOM 1669 N N . ASP A 1 216 ? 50.739 -9.076 -63.918 1.00 36.19 216 ASP A N 1
ATOM 1670 C CA . ASP A 1 216 ? 50.643 -9.405 -65.347 1.00 36.19 216 ASP A CA 1
ATOM 1671 C C . ASP A 1 216 ? 49.550 -10.448 -65.608 1.00 36.19 216 ASP A C 1
ATOM 1673 O O . ASP A 1 216 ? 49.384 -11.422 -64.868 1.00 36.19 216 ASP A O 1
ATOM 1677 N N . ALA A 1 217 ? 48.790 -10.221 -66.671 1.00 44.25 217 ALA A N 1
ATOM 1678 C CA . ALA A 1 217 ? 47.735 -11.097 -67.146 1.00 44.25 217 ALA A CA 1
ATOM 1679 C C . ALA A 1 217 ? 48.325 -12.202 -68.030 1.00 44.25 217 ALA A C 1
ATOM 1681 O O . ALA A 1 217 ? 49.124 -11.918 -68.913 1.00 44.25 217 ALA A O 1
ATOM 1682 N N . THR A 1 218 ? 47.866 -13.444 -67.875 1.00 36.62 218 THR A N 1
ATOM 1683 C CA . THR A 1 218 ? 47.803 -14.401 -68.991 1.00 36.62 218 THR A CA 1
ATOM 1684 C C . THR A 1 218 ? 46.602 -15.320 -68.808 1.00 36.62 218 THR A C 1
ATOM 1686 O O . THR A 1 218 ? 46.404 -15.925 -67.753 1.00 36.62 218 THR A O 1
ATOM 1689 N N . ASP A 1 219 ? 45.782 -15.334 -69.853 1.00 37.28 219 ASP A N 1
ATOM 1690 C CA . ASP A 1 219 ? 44.632 -16.198 -70.062 1.00 37.28 219 ASP A CA 1
ATOM 1691 C C . ASP A 1 219 ? 45.036 -17.672 -70.260 1.00 37.28 219 ASP A C 1
ATOM 1693 O O . ASP A 1 219 ? 46.197 -17.998 -70.510 1.00 37.28 219 ASP A O 1
ATOM 1697 N N . ASP A 1 220 ? 43.999 -18.513 -70.216 1.00 36.84 220 ASP A N 1
ATOM 1698 C CA . ASP A 1 220 ? 43.894 -19.893 -70.706 1.00 36.84 220 ASP A CA 1
ATOM 1699 C C . ASP A 1 220 ? 44.250 -21.030 -69.731 1.00 36.84 220 ASP A C 1
ATOM 1701 O O . ASP A 1 220 ? 45.388 -21.469 -69.625 1.00 36.84 220 ASP A O 1
ATOM 1705 N N . GLU A 1 221 ? 43.217 -21.603 -69.095 1.00 38.41 221 GLU A N 1
ATOM 1706 C CA . GLU A 1 221 ? 42.870 -23.017 -69.328 1.00 38.41 221 GLU A CA 1
ATOM 1707 C C . GLU A 1 221 ? 41.381 -23.288 -69.037 1.00 38.41 221 GLU A C 1
ATOM 1709 O O . GLU A 1 221 ? 40.865 -23.193 -67.920 1.00 38.41 221 GLU A O 1
ATOM 1714 N N . GLU A 1 222 ? 40.694 -23.647 -70.114 1.00 42.16 222 GLU A N 1
ATOM 1715 C CA . GLU A 1 222 ? 39.318 -24.099 -70.212 1.00 42.16 222 GLU A CA 1
ATOM 1716 C C . GLU A 1 222 ? 39.164 -25.506 -69.599 1.00 42.16 222 GLU A C 1
ATOM 1718 O O . GLU A 1 222 ? 39.570 -26.512 -70.174 1.00 42.16 222 GLU A O 1
ATOM 1723 N N . SER A 1 223 ? 38.524 -25.612 -68.430 1.00 39.78 223 SER A N 1
ATOM 1724 C CA . SER A 1 223 ? 37.936 -26.877 -67.967 1.00 39.78 223 SER A CA 1
ATOM 1725 C C . SER A 1 223 ? 36.615 -26.607 -67.254 1.00 39.78 223 SER A C 1
ATOM 1727 O O . SER A 1 223 ? 36.523 -26.418 -66.039 1.00 39.78 223 SER A O 1
ATOM 1729 N N . GLY A 1 224 ? 35.569 -26.507 -68.073 1.00 40.84 224 GLY A N 1
ATOM 1730 C CA . GLY A 1 224 ? 34.210 -26.208 -67.656 1.00 40.84 224 GLY A CA 1
ATOM 1731 C C . GLY A 1 224 ? 33.583 -27.326 -66.827 1.00 40.84 224 GLY A C 1
ATOM 1732 O O . GLY A 1 224 ? 33.395 -28.449 -67.287 1.00 40.84 224 GLY A O 1
ATOM 1733 N N . ASN A 1 225 ? 33.131 -26.968 -65.629 1.00 48.59 225 ASN A N 1
ATOM 1734 C CA . ASN A 1 225 ? 32.033 -27.656 -64.961 1.00 48.59 225 ASN A CA 1
ATOM 1735 C C . ASN A 1 225 ? 30.953 -26.620 -64.626 1.00 48.59 225 ASN A C 1
ATOM 1737 O O . ASN A 1 225 ? 30.774 -26.207 -63.484 1.00 48.59 225 ASN A O 1
ATOM 1741 N N . ASP A 1 226 ? 30.198 -26.215 -65.652 1.00 56.03 226 ASP A N 1
ATOM 1742 C CA . ASP A 1 226 ? 29.159 -25.169 -65.614 1.00 56.03 226 ASP A CA 1
ATOM 1743 C C . ASP A 1 226 ? 27.882 -25.587 -64.833 1.00 56.03 226 ASP A C 1
ATOM 1745 O O . ASP A 1 226 ? 26.792 -25.039 -65.010 1.00 56.03 226 ASP A O 1
ATOM 1749 N N . ARG A 1 227 ? 27.998 -26.602 -63.962 1.00 54.72 227 ARG A N 1
ATOM 1750 C CA . ARG A 1 227 ? 26.902 -27.164 -63.157 1.00 54.72 227 ARG A CA 1
ATOM 1751 C C . ARG A 1 227 ? 26.573 -26.324 -61.932 1.00 54.72 227 ARG A C 1
ATOM 1753 O O . ARG A 1 227 ? 25.432 -26.385 -61.479 1.00 54.72 227 ARG A O 1
ATOM 1760 N N . VAL A 1 228 ? 27.536 -25.575 -61.396 1.00 53.00 228 VAL A N 1
ATOM 1761 C CA . VAL A 1 228 ? 27.362 -24.769 -60.182 1.00 53.00 228 VAL A CA 1
ATOM 1762 C C . VAL A 1 228 ? 27.995 -23.398 -60.387 1.00 53.00 228 VAL A C 1
ATOM 1764 O O . VAL A 1 228 ? 29.200 -23.301 -60.594 1.00 53.00 228 VAL A O 1
ATOM 1767 N N . LYS A 1 229 ? 27.180 -22.341 -60.319 1.00 64.19 229 LYS A N 1
ATOM 1768 C CA . LYS A 1 229 ? 27.640 -20.945 -60.332 1.00 64.19 229 LYS A CA 1
ATOM 1769 C C . LYS A 1 229 ? 27.385 -20.304 -58.980 1.00 64.19 229 LYS A C 1
ATOM 1771 O O . LYS A 1 229 ? 26.290 -20.426 -58.429 1.00 64.19 229 LYS A O 1
ATOM 1776 N N . TYR A 1 230 ? 28.395 -19.604 -58.486 1.00 58.69 230 TYR A N 1
ATOM 1777 C CA . TYR A 1 230 ? 28.354 -18.853 -57.242 1.00 58.69 230 TYR A CA 1
ATOM 1778 C C . TYR A 1 230 ? 28.275 -17.369 -57.584 1.00 58.69 230 TYR A C 1
ATOM 1780 O O . TYR A 1 230 ? 29.101 -16.867 -58.341 1.00 58.69 230 TYR A O 1
ATOM 1788 N N . LEU A 1 231 ? 27.247 -16.691 -57.085 1.00 62.94 231 LEU A N 1
ATOM 1789 C CA . LEU A 1 231 ? 27.006 -15.272 -57.313 1.00 62.94 231 LEU A CA 1
ATOM 1790 C C . LEU A 1 231 ? 26.767 -14.613 -55.960 1.00 62.94 231 LEU A C 1
ATOM 1792 O O . LEU A 1 231 ? 25.931 -15.081 -55.189 1.00 62.94 231 LEU A O 1
ATOM 1796 N N . TYR A 1 232 ? 27.489 -13.537 -55.684 1.00 60.88 232 TYR A N 1
ATOM 1797 C CA . TYR A 1 232 ? 27.236 -12.697 -54.523 1.00 60.88 232 TYR A CA 1
ATOM 1798 C C . TYR A 1 232 ? 26.471 -11.457 -54.979 1.00 60.88 232 TYR A C 1
ATOM 1800 O O . TYR A 1 232 ? 26.843 -10.825 -55.966 1.00 60.88 232 TYR A O 1
ATOM 1808 N N . ASP A 1 233 ? 25.347 -11.189 -54.325 1.00 71.94 233 ASP A N 1
ATOM 1809 C CA . ASP A 1 233 ? 24.483 -10.051 -54.615 1.00 71.94 233 ASP A CA 1
ATOM 1810 C C . ASP A 1 233 ? 24.785 -8.948 -53.597 1.00 71.94 233 ASP A C 1
ATOM 1812 O O . ASP A 1 233 ? 24.294 -9.004 -52.468 1.00 71.94 233 ASP A O 1
ATOM 1816 N N . ASP A 1 234 ? 25.616 -7.977 -53.992 1.00 53.59 234 ASP A N 1
ATOM 1817 C CA . ASP A 1 234 ? 26.096 -6.890 -53.122 1.00 53.59 234 ASP A CA 1
ATOM 1818 C C . ASP A 1 234 ? 24.965 -5.991 -52.603 1.00 53.59 234 ASP A C 1
ATOM 1820 O O . ASP A 1 234 ? 25.093 -5.373 -51.551 1.00 53.59 234 ASP A O 1
ATOM 1824 N N . VAL A 1 235 ? 23.833 -5.918 -53.311 1.00 63.00 235 VAL A N 1
ATOM 1825 C CA . VAL A 1 235 ? 22.706 -5.052 -52.923 1.00 63.00 235 VAL A CA 1
ATOM 1826 C C . VAL A 1 235 ? 21.853 -5.699 -51.830 1.00 63.00 235 VAL A C 1
ATOM 1828 O O . VAL A 1 235 ? 21.222 -5.004 -51.037 1.00 63.00 235 VAL A O 1
ATOM 1831 N N . LEU A 1 236 ? 21.818 -7.031 -51.789 1.00 65.25 236 LEU A N 1
ATOM 1832 C CA . LEU A 1 236 ? 21.003 -7.806 -50.850 1.00 65.25 236 LEU A CA 1
ATOM 1833 C C . LEU A 1 236 ? 21.848 -8.620 -49.857 1.00 65.25 236 LEU A C 1
ATOM 1835 O O . LEU A 1 236 ? 21.287 -9.466 -49.160 1.00 65.25 236 LEU A O 1
ATOM 1839 N N . GLU A 1 237 ? 23.168 -8.393 -49.834 1.00 70.31 237 GLU A N 1
ATOM 1840 C CA . GLU A 1 237 ? 24.183 -9.077 -49.012 1.00 70.31 237 GLU A CA 1
ATOM 1841 C C . GLU A 1 237 ? 23.974 -10.592 -48.903 1.00 70.31 237 GLU A C 1
ATOM 1843 O O . GLU A 1 237 ? 24.076 -11.204 -47.837 1.00 70.31 237 GLU A O 1
ATOM 1848 N N . ARG A 1 238 ? 23.637 -11.236 -50.022 1.00 60.44 238 ARG A N 1
ATOM 1849 C CA . ARG A 1 238 ? 23.293 -12.659 -50.022 1.00 60.44 238 ARG A CA 1
ATOM 1850 C C . ARG A 1 238 ? 24.069 -13.431 -51.062 1.00 60.44 238 ARG A C 1
ATOM 1852 O O . ARG A 1 238 ? 24.284 -12.996 -52.192 1.00 60.44 238 ARG A O 1
ATOM 1859 N N . PHE A 1 239 ? 24.439 -14.640 -50.668 1.00 54.41 239 PHE A N 1
ATOM 1860 C CA . PHE A 1 239 ? 25.181 -15.559 -51.504 1.00 54.41 239 PHE A CA 1
ATOM 1861 C C . PHE A 1 239 ? 24.217 -16.517 -52.207 1.00 54.41 239 PHE A C 1
ATOM 1863 O O . PHE A 1 239 ? 23.501 -17.290 -51.569 1.00 54.41 239 PHE A O 1
ATOM 1870 N N . ILE A 1 240 ? 24.174 -16.447 -53.534 1.00 69.00 240 ILE A N 1
ATOM 1871 C CA . ILE A 1 240 ? 23.266 -17.219 -54.377 1.00 69.00 240 ILE A CA 1
ATOM 1872 C C . ILE A 1 240 ? 24.066 -18.292 -55.107 1.00 69.00 240 ILE A C 1
ATOM 1874 O O . ILE A 1 240 ? 24.972 -18.008 -55.891 1.00 69.00 240 ILE A O 1
ATOM 1878 N N . VAL A 1 241 ? 23.673 -19.547 -54.899 1.00 62.88 241 VAL A N 1
ATOM 1879 C CA . VAL A 1 241 ? 24.246 -20.692 -55.609 1.00 62.88 241 VAL A CA 1
ATOM 1880 C C . VAL A 1 241 ? 23.232 -21.202 -56.625 1.00 62.88 241 VAL A C 1
ATOM 1882 O O . VAL A 1 241 ? 22.147 -21.655 -56.262 1.00 62.88 241 VAL A O 1
ATOM 1885 N N . LYS A 1 242 ? 23.575 -21.134 -57.913 1.00 60.47 242 LYS A N 1
ATOM 1886 C CA . LYS A 1 242 ? 22.758 -21.678 -59.004 1.00 60.47 242 LYS A CA 1
ATOM 1887 C C . LYS A 1 242 ? 23.312 -23.030 -59.426 1.00 60.47 242 LYS A C 1
ATOM 1889 O O . LYS A 1 242 ? 24.417 -23.101 -59.957 1.00 60.47 242 LYS A O 1
ATOM 1894 N N . ILE A 1 243 ? 22.525 -24.085 -59.221 1.00 68.62 243 ILE A N 1
ATOM 1895 C CA . ILE A 1 243 ? 22.874 -25.455 -59.609 1.00 68.62 243 ILE A CA 1
ATOM 1896 C C . ILE A 1 243 ? 21.960 -25.900 -60.751 1.00 68.62 243 ILE A C 1
ATOM 1898 O O . ILE A 1 243 ? 20.737 -25.880 -60.614 1.00 68.62 243 ILE A O 1
ATOM 1902 N N . LYS A 1 244 ? 22.544 -26.312 -61.879 1.00 57.62 244 LYS A N 1
ATOM 1903 C CA . LYS A 1 244 ? 21.800 -26.840 -63.029 1.00 57.62 244 LYS A CA 1
ATOM 1904 C C . LYS A 1 244 ? 21.768 -28.367 -62.941 1.00 57.62 244 LYS A C 1
ATOM 1906 O O . LYS A 1 244 ? 22.796 -29.030 -63.089 1.00 57.62 244 LYS A O 1
ATOM 1911 N N . LEU A 1 245 ? 20.593 -28.923 -62.654 1.00 48.97 245 LEU A N 1
ATOM 1912 C CA . LEU A 1 245 ? 20.382 -30.371 -62.582 1.00 48.97 245 LEU A CA 1
ATOM 1913 C C . LEU A 1 245 ? 20.104 -30.943 -63.986 1.00 48.97 245 LEU A C 1
ATOM 1915 O O . LEU A 1 245 ? 19.421 -30.284 -64.776 1.00 48.97 245 LEU A O 1
ATOM 1919 N N . PRO A 1 246 ? 20.618 -32.141 -64.321 1.00 55.03 246 PRO A N 1
ATOM 1920 C CA . PRO A 1 246 ? 20.287 -32.802 -65.577 1.00 55.03 246 PRO A CA 1
ATOM 1921 C C . PRO A 1 246 ? 18.812 -33.225 -65.570 1.00 55.03 246 PRO A C 1
ATOM 1923 O O . PRO A 1 246 ? 18.295 -33.675 -64.547 1.00 55.03 246 PRO A O 1
ATOM 1926 N N . ARG A 1 247 ? 18.127 -33.057 -66.706 1.00 48.97 247 ARG A N 1
ATOM 1927 C CA . ARG A 1 247 ? 16.790 -33.635 -66.897 1.00 48.97 247 ARG A CA 1
ATOM 1928 C C . ARG A 1 247 ? 16.932 -35.159 -66.971 1.00 48.97 247 ARG A C 1
ATOM 1930 O O . ARG A 1 247 ? 17.857 -35.628 -67.630 1.00 48.97 247 ARG A O 1
ATOM 1937 N N . ALA A 1 248 ? 16.065 -35.859 -66.240 1.00 42.56 248 ALA A N 1
ATOM 1938 C CA . ALA A 1 248 ? 15.996 -37.319 -66.184 1.00 42.56 248 ALA A CA 1
ATOM 1939 C C . ALA A 1 248 ? 15.691 -37.936 -67.553 1.00 42.56 248 ALA A C 1
ATOM 1941 O O . ALA A 1 248 ? 14.945 -37.287 -68.325 1.00 42.56 248 ALA A O 1
#

Foldseek 3Di:
DCVVVVHAPVVVVQVVVLVVVLVVLLVQLCVLVVNPPPPDDDPDPLSVVPDDDDQDQWDQPPPPRDTDGPCPRVPDDPVCVVVPDDDDDDDDPVVVVVVVVVLVVVVVVVVVVVVCLVVVVVVVPDPDDDDDDDDDDDDDDPPPPPPPDDPPPPPRRPSVDRDDDDDDADADPPGPSHDDPCDPPPPPPPPPPDPPPPPDPPPDDDPDPDDDDDDDDDDDDDDDPPQWDWDQDPVVRDIDIDGDDDDD

InterPro domains:
  IPR006939 SNF5/SMARCB1/INI1 [PF04855] (1-108)

Sequence (248 aa):
MCDEMNLPGEFTTAIAHSIREQSQLFHRALFLIGYSFDGSLIHEDEIRSRLLPSLRLLSQDQQSGKVVDDFVSTLRNPSNVPDFTPSLVKLTQLEVERLEKDIERDSRRKRRHTTNDYDNLNSAGSGLSNNSSGGGRGTTSRRAALHTGRGVKVSLPDLSDVPKTFRTPAPSSILPGAIDLGVPDIYGYTEIAANRTTVRNPNYKPPNLNNEGGDDATDDEESGNDRVKYLYDDVLERFIVKIKLPRA